Protein AF-A0A932BNB3-F1 (afdb_monomer)

Nearest PDB structures (foldseek):
  9f63-assembly1_A  TM=2.933E-01  e=1.061E-01  Saccharomyces cerevisiae
  7p5m-assembly1_B  TM=1.634E-01  e=1.477E+00  Homo sapiens
  7p54-assembly1_B  TM=1.370E-01  e=1.415E+00  Homo sapiens

Sequence (308 aa):
MNTFLLLGNSAPRAARSWPLALALYVPSAILAFIAGTPFFLGLEALAASGTLLARAATGDVVLVVLEVGLAVLAAPSGTPPAAVRALGVGSGVSVALLGAAVLVQGCLYNLVAGGVMHSLGVSSDARGFSWTVARGWFWPMLRLGFEGVLALGTGAAVVVAVVAVLPLGAWAAPVSAVALLGWLALGNGWLELARAELVHGGTRSAWRSIGRAGLRLVQSRAHMGSLVAAWLLLGLTAVLYWSLVGPLAAVVPASAVLGSALAQQAALIGSAWLKLLRLALAVEVVLHAPAGRRYRERVRPGEGAAVL

pLDDT: mean 75.04, std 14.97, range [41.31, 95.0]

Secondary structure (DSSP, 8-state):
--GGGGGTTHHHHHHH-HHHHHHHHHHHHHHHHHHHHHHHHHHHHHHTTSSSHHHHTTT-HHHHHHHHHHHHHH--SS---HHHHHHHHHHHHHHHHHHHHHHHHHHHHHHHHHHHHHHHH---TT----HHHHHHHHHHHHHHHHHHHHHHHHHHHHHHHHHHTS--GGGHHHHHHHHHHHHHHHHHHHHHHHHHHHHHHT---HHHHHHHHHHHHHHTHHHHHHHHHHHHHHHHHHHHHHHHHHHHHHHS-TT-HHHHHHHHHHHHHHHHHHHHHHHHHHHHHHHTSHHHHHHHHHT-TTSTTS--

Structure (mmCIF, N/CA/C/O backbone):
data_AF-A0A932BNB3-F1
#
_entry.id   AF-A0A932BNB3-F1
#
loop_
_atom_site.group_PDB
_atom_site.id
_atom_site.type_symbol
_atom_site.label_atom_id
_atom_site.label_alt_id
_atom_site.label_comp_id
_atom_site.label_asym_id
_atom_site.label_entity_id
_atom_site.label_seq_id
_atom_site.pdbx_PDB_ins_code
_atom_site.Cartn_x
_atom_site.Cartn_y
_atom_site.Cartn_z
_atom_site.occupancy
_atom_site.B_iso_or_equiv
_atom_site.auth_seq_id
_atom_site.auth_comp_id
_atom_site.auth_asym_id
_atom_site.auth_atom_id
_atom_site.pdbx_PDB_model_num
ATOM 1 N N . MET A 1 1 ? -27.525 11.186 5.233 1.00 44.97 1 MET A N 1
ATOM 2 C CA . MET A 1 1 ? -26.537 11.169 6.336 1.00 44.97 1 MET A CA 1
ATOM 3 C C . MET A 1 1 ? -25.155 11.272 5.703 1.00 44.97 1 MET A C 1
ATOM 5 O O . MET A 1 1 ? -24.849 10.463 4.840 1.00 44.97 1 MET A O 1
ATOM 9 N N . ASN A 1 2 ? -24.414 12.344 5.999 1.00 42.94 2 ASN A N 1
ATOM 10 C CA . ASN A 1 2 ? -23.281 12.821 5.194 1.00 42.94 2 ASN A CA 1
ATOM 11 C C . ASN A 1 2 ? -22.091 11.852 5.172 1.00 42.94 2 ASN A C 1
ATOM 13 O O . ASN A 1 2 ? -21.583 11.479 6.224 1.00 42.94 2 ASN A O 1
ATOM 17 N N . THR A 1 3 ? -21.560 11.560 3.983 1.00 44.53 3 THR A N 1
ATOM 18 C CA . THR A 1 3 ? -20.289 10.843 3.756 1.00 44.53 3 THR A CA 1
ATOM 19 C C . THR A 1 3 ? -19.117 11.461 4.540 1.00 44.53 3 THR A C 1
ATOM 21 O O . THR A 1 3 ? -18.190 10.756 4.928 1.00 44.53 3 THR A O 1
ATOM 24 N N . PHE A 1 4 ? -19.203 12.756 4.872 1.00 43.03 4 PHE A N 1
ATOM 25 C CA . PHE A 1 4 ? -18.260 13.473 5.739 1.00 43.03 4 PHE A CA 1
ATOM 26 C C . PHE A 1 4 ? -18.205 12.971 7.193 1.00 43.03 4 PHE A C 1
ATOM 28 O O . PHE A 1 4 ? -17.184 13.160 7.847 1.00 43.03 4 PHE A O 1
ATOM 35 N N . LEU A 1 5 ? -19.240 12.291 7.701 1.00 50.78 5 LEU A N 1
ATOM 36 C CA . LEU A 1 5 ? -19.241 11.737 9.064 1.00 50.78 5 LEU A CA 1
ATOM 37 C C . LEU A 1 5 ? -18.310 10.524 9.225 1.00 50.78 5 LEU A C 1
ATOM 39 O O . LEU A 1 5 ? -17.917 10.215 10.345 1.00 50.78 5 LEU A O 1
ATOM 43 N N . LEU A 1 6 ? -17.919 9.855 8.133 1.00 53.53 6 LEU A N 1
ATOM 44 C CA . LEU A 1 6 ? -17.002 8.708 8.190 1.00 53.53 6 LEU A CA 1
ATOM 45 C C . LEU A 1 6 ? -15.529 9.105 8.321 1.00 53.53 6 LEU A C 1
ATOM 47 O O . LEU A 1 6 ? -14.715 8.282 8.729 1.00 53.53 6 LEU A O 1
ATOM 51 N N . LEU A 1 7 ? -15.176 10.343 7.968 1.00 59.09 7 LEU A N 1
ATOM 52 C CA . LEU A 1 7 ? -13.780 10.786 7.968 1.00 59.09 7 LEU A CA 1
ATOM 53 C C . LEU A 1 7 ? -13.260 11.166 9.361 1.00 59.09 7 LEU A C 1
ATOM 55 O O . LEU A 1 7 ? -12.045 11.304 9.516 1.00 59.09 7 LEU A O 1
ATOM 59 N N . GLY A 1 8 ? -14.156 11.264 10.353 1.00 67.44 8 GLY A N 1
ATOM 60 C CA . GLY A 1 8 ? -13.831 11.472 11.764 1.00 67.44 8 GLY A CA 1
ATOM 61 C C . GLY A 1 8 ? -12.709 12.490 12.003 1.00 67.44 8 GLY A C 1
ATOM 62 O O . GLY A 1 8 ? -12.558 13.463 11.265 1.00 67.44 8 GLY A O 1
ATOM 63 N N . ASN A 1 9 ? -11.902 12.261 13.035 1.00 76.69 9 ASN A N 1
ATOM 64 C CA . ASN A 1 9 ? -10.750 13.108 13.351 1.00 76.69 9 ASN A CA 1
ATOM 65 C C . ASN A 1 9 ? -9.441 12.551 12.766 1.00 76.69 9 ASN A C 1
ATOM 67 O O . ASN A 1 9 ? -8.481 13.305 12.586 1.00 76.69 9 ASN A O 1
ATOM 71 N N . SER A 1 10 ? -9.371 11.256 12.440 1.00 76.50 10 SER A N 1
ATOM 72 C CA . SER A 1 10 ? -8.135 10.633 11.962 1.00 76.50 10 SER A CA 1
ATOM 73 C C . SER A 1 10 ? -7.779 11.042 10.534 1.00 76.50 10 SER A C 1
ATOM 75 O O . SER A 1 10 ? -6.592 11.203 10.265 1.00 76.50 10 SER A O 1
ATOM 77 N N . ALA A 1 11 ? -8.736 11.239 9.616 1.00 75.44 11 ALA A N 1
ATOM 78 C CA . ALA A 1 11 ? -8.407 11.629 8.238 1.00 75.44 11 ALA A CA 1
ATOM 79 C C . ALA A 1 11 ? -7.909 13.089 8.124 1.00 75.44 11 ALA A C 1
ATOM 81 O O . ALA A 1 11 ? -6.867 13.303 7.499 1.00 75.44 11 ALA A O 1
ATOM 82 N N . PRO A 1 12 ? -8.536 14.089 8.781 1.00 79.12 12 PRO A N 1
ATOM 83 C CA . PRO A 1 12 ? -7.974 15.438 8.865 1.00 79.12 12 PRO A CA 1
ATOM 84 C C . PRO A 1 12 ? -6.605 15.472 9.555 1.00 79.12 12 PRO A C 1
ATOM 86 O O . PRO A 1 12 ? -5.712 16.197 9.115 1.00 79.12 12 PRO A O 1
ATOM 89 N N . ARG A 1 13 ? -6.406 14.663 10.607 1.00 79.88 13 ARG A N 1
ATOM 90 C CA . ARG A 1 13 ? -5.099 14.541 11.266 1.00 79.88 13 ARG A CA 1
ATOM 91 C C . ARG A 1 13 ? -4.060 13.924 10.335 1.00 79.88 13 ARG A C 1
ATOM 93 O O . ARG A 1 13 ? -2.961 14.455 10.246 1.00 79.88 13 ARG A O 1
ATOM 100 N N . ALA A 1 14 ? -4.398 12.856 9.616 1.00 79.44 14 ALA A N 1
ATOM 101 C CA . ALA A 1 14 ? -3.525 12.250 8.615 1.00 79.44 14 ALA A CA 1
ATOM 102 C C . ALA A 1 14 ? -3.089 13.264 7.552 1.00 79.44 14 ALA A C 1
ATOM 104 O O . ALA A 1 14 ? -1.900 13.377 7.277 1.00 79.44 14 ALA A O 1
ATOM 105 N N . ALA A 1 15 ? -4.020 14.064 7.026 1.00 78.69 15 ALA A N 1
ATOM 106 C CA . ALA A 1 15 ? -3.706 15.087 6.031 1.00 78.69 15 ALA A CA 1
ATOM 10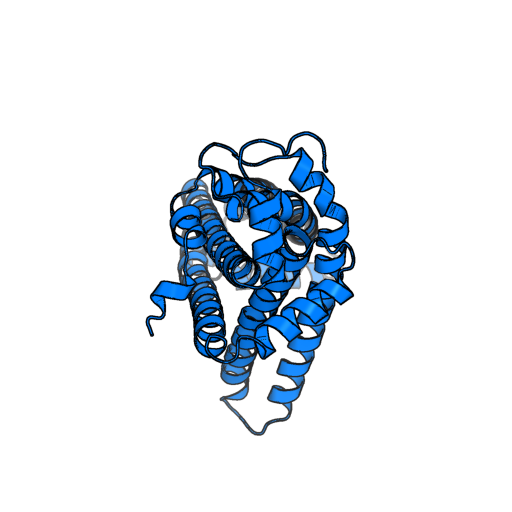7 C C . ALA A 1 15 ? -2.698 16.139 6.534 1.00 78.69 15 ALA A C 1
ATOM 109 O O . ALA A 1 15 ? -1.923 16.671 5.742 1.00 78.69 15 ALA A O 1
ATOM 110 N N . ARG A 1 16 ? -2.687 16.424 7.844 1.00 82.19 16 ARG A N 1
ATOM 111 C CA . ARG A 1 16 ? -1.836 17.452 8.471 1.00 82.19 16 ARG A CA 1
ATOM 112 C C . ARG A 1 16 ? -0.583 16.894 9.158 1.00 82.19 16 ARG A C 1
ATOM 114 O O . ARG A 1 16 ? 0.284 17.669 9.554 1.00 82.19 16 ARG A O 1
ATOM 121 N N . SER A 1 17 ? -0.470 15.576 9.329 1.00 83.38 17 SER A N 1
ATOM 122 C CA . SER A 1 17 ? 0.588 14.961 10.138 1.00 83.38 17 SER A CA 1
ATOM 123 C C . SER A 1 17 ? 1.808 14.569 9.304 1.00 83.38 17 SER A C 1
ATOM 125 O O . SER A 1 17 ? 2.036 13.398 8.989 1.00 83.38 17 SER A O 1
ATOM 127 N N . TRP A 1 18 ? 2.640 15.568 9.012 1.00 84.38 18 TRP A N 1
ATOM 128 C CA . TRP A 1 18 ? 3.946 15.387 8.374 1.00 84.38 18 TRP A CA 1
ATOM 129 C C . TRP A 1 18 ? 4.831 14.327 9.052 1.00 84.38 18 TRP A C 1
ATOM 131 O O . TRP A 1 18 ? 5.405 13.518 8.327 1.00 84.38 18 TRP A O 1
ATOM 141 N N . PRO A 1 19 ? 4.915 14.225 10.398 1.00 86.00 19 PRO A N 1
ATOM 142 C CA . PRO A 1 19 ? 5.761 13.214 11.037 1.00 86.00 19 PRO A CA 1
ATOM 143 C C . PRO A 1 19 ? 5.337 11.772 10.729 1.00 86.00 19 PRO A C 1
ATOM 145 O O . PRO A 1 19 ? 6.185 10.905 10.527 1.00 86.00 19 PRO A O 1
ATOM 148 N N . LEU A 1 20 ? 4.028 11.501 10.665 1.00 85.00 20 LEU A N 1
ATOM 149 C CA . LEU A 1 20 ? 3.518 10.162 10.358 1.00 85.00 20 LEU A CA 1
ATOM 150 C C . LEU A 1 20 ? 3.731 9.804 8.890 1.00 85.00 20 LEU A C 1
ATOM 152 O O . LEU A 1 20 ? 4.074 8.666 8.572 1.00 85.00 20 LEU A O 1
ATOM 156 N N . ALA A 1 21 ? 3.557 10.775 7.998 1.00 85.12 21 ALA A N 1
ATOM 157 C CA . ALA A 1 21 ? 3.825 10.571 6.587 1.00 85.12 21 ALA A CA 1
ATOM 158 C C . ALA A 1 21 ? 5.325 10.372 6.318 1.00 85.12 21 ALA A C 1
ATOM 160 O O . ALA A 1 21 ? 5.689 9.468 5.570 1.00 85.12 21 ALA A O 1
ATOM 161 N N . LEU A 1 22 ? 6.198 11.123 7.001 1.00 85.38 22 LEU A N 1
ATOM 162 C CA . LEU A 1 22 ? 7.650 10.931 6.958 1.00 85.38 22 LEU A CA 1
ATOM 163 C C . LEU A 1 22 ? 8.059 9.531 7.427 1.00 85.38 22 LEU A C 1
ATOM 165 O O . LEU A 1 22 ? 8.887 8.897 6.779 1.00 85.38 22 LEU A O 1
ATOM 169 N N . ALA A 1 23 ? 7.441 9.006 8.491 1.00 85.31 23 ALA A N 1
ATOM 170 C CA . ALA A 1 23 ? 7.712 7.647 8.966 1.00 85.31 23 ALA A CA 1
ATOM 171 C C . ALA A 1 23 ? 7.401 6.566 7.909 1.00 85.31 23 ALA A C 1
ATOM 173 O O . ALA A 1 23 ? 8.080 5.543 7.863 1.00 85.31 23 ALA A O 1
ATOM 174 N N . LEU A 1 24 ? 6.404 6.792 7.045 1.00 85.69 24 LEU A N 1
ATOM 175 C CA . LEU A 1 24 ? 6.083 5.909 5.915 1.00 85.69 24 LEU A CA 1
ATOM 176 C C . LEU A 1 24 ? 6.963 6.185 4.684 1.00 85.69 24 LEU A C 1
ATOM 178 O O . LEU A 1 24 ? 7.276 5.273 3.920 1.00 8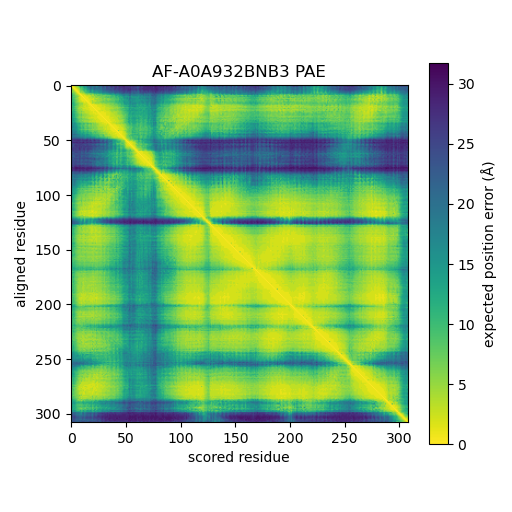5.69 24 LEU A O 1
ATOM 182 N N . TYR A 1 25 ? 7.359 7.440 4.483 1.00 86.50 25 TYR A N 1
ATOM 183 C CA . TYR A 1 25 ? 8.133 7.897 3.335 1.00 86.50 25 TYR A CA 1
ATOM 184 C C . TYR A 1 25 ? 9.606 7.488 3.400 1.00 86.50 25 TYR A C 1
ATOM 186 O O . TYR A 1 25 ? 10.106 6.897 2.447 1.00 86.50 25 TYR A O 1
ATOM 194 N N . VAL A 1 26 ? 10.290 7.782 4.511 1.00 85.81 26 VAL A N 1
ATOM 195 C CA . VAL A 1 26 ? 11.755 7.674 4.638 1.00 85.81 26 VAL A CA 1
ATOM 196 C C . VAL A 1 26 ? 12.284 6.278 4.274 1.00 85.81 26 VAL A C 1
ATOM 198 O O . VAL A 1 26 ? 13.213 6.213 3.469 1.00 85.81 26 VAL A O 1
ATOM 201 N N . PRO A 1 27 ? 11.691 5.164 4.757 1.00 83.12 27 PRO A N 1
ATOM 202 C CA . PRO A 1 27 ? 12.074 3.821 4.312 1.00 83.12 27 PRO A CA 1
ATOM 203 C C . PRO A 1 27 ? 12.033 3.652 2.789 1.00 83.12 27 PRO A C 1
ATOM 205 O O . PRO A 1 27 ? 12.992 3.177 2.183 1.00 83.12 27 PRO A O 1
ATOM 208 N N . SER A 1 28 ? 10.944 4.122 2.173 1.00 80.25 28 SER A N 1
ATOM 209 C CA . SER A 1 28 ? 10.714 4.046 0.729 1.00 80.25 28 SER A CA 1
ATOM 210 C C . SER A 1 28 ? 11.749 4.854 -0.043 1.00 80.25 28 SER A C 1
ATOM 212 O O . SER A 1 28 ? 12.275 4.381 -1.043 1.00 80.25 28 SER A O 1
ATOM 214 N N . ALA A 1 29 ? 12.045 6.067 0.428 1.00 78.50 29 ALA A N 1
ATOM 215 C CA . ALA A 1 29 ? 12.998 6.977 -0.193 1.00 78.50 29 ALA A CA 1
ATOM 216 C C . ALA A 1 29 ? 14.423 6.416 -0.167 1.00 78.50 29 ALA A C 1
ATOM 218 O O . ALA A 1 29 ? 15.090 6.403 -1.200 1.00 78.50 29 ALA A O 1
ATOM 219 N N . ILE A 1 30 ? 14.860 5.885 0.980 1.00 81.75 30 ILE A N 1
ATOM 220 C CA . ILE A 1 30 ? 16.183 5.264 1.129 1.00 81.75 30 ILE A CA 1
ATOM 221 C C . ILE A 1 30 ? 16.310 4.053 0.201 1.00 81.75 30 ILE A C 1
ATOM 223 O O . ILE A 1 30 ? 17.299 3.923 -0.516 1.00 81.75 30 ILE A O 1
ATOM 227 N N . LEU A 1 31 ? 15.305 3.177 0.174 1.00 78.12 31 LEU A N 1
ATOM 228 C CA . LEU A 1 31 ? 15.350 1.969 -0.650 1.00 78.12 31 LEU A CA 1
ATOM 229 C C . LEU A 1 31 ? 15.254 2.268 -2.145 1.00 78.12 31 LEU A C 1
ATOM 231 O O . LEU A 1 31 ? 15.972 1.650 -2.927 1.00 78.12 31 LEU A O 1
ATOM 235 N N . ALA A 1 32 ? 14.423 3.232 -2.543 1.00 71.88 32 ALA A N 1
ATOM 236 C CA . ALA A 1 32 ? 14.358 3.695 -3.925 1.00 71.88 32 ALA A CA 1
ATOM 237 C C . ALA A 1 32 ? 15.695 4.299 -4.372 1.00 71.88 32 ALA A C 1
ATOM 239 O O . ALA A 1 32 ? 16.151 4.015 -5.476 1.00 71.88 32 ALA A O 1
ATOM 240 N N . PHE A 1 33 ? 16.358 5.064 -3.499 1.00 73.56 33 PHE A N 1
ATOM 241 C CA . PHE A 1 33 ? 17.688 5.604 -3.767 1.00 73.56 33 PHE A CA 1
ATOM 242 C C . PHE A 1 33 ? 18.729 4.485 -3.941 1.00 73.56 33 PHE A C 1
ATOM 244 O O . PHE A 1 33 ? 19.442 4.462 -4.944 1.00 73.56 33 PHE A O 1
ATOM 251 N N . ILE A 1 34 ? 18.775 3.507 -3.027 1.00 75.81 34 ILE A N 1
ATOM 252 C CA . ILE A 1 34 ? 19.717 2.373 -3.090 1.00 75.81 34 ILE A CA 1
ATOM 253 C C . ILE A 1 34 ? 19.481 1.508 -4.337 1.00 75.81 34 ILE A C 1
ATOM 255 O O . ILE A 1 34 ? 20.437 1.163 -5.027 1.00 75.81 34 ILE A O 1
ATOM 259 N N . ALA A 1 35 ? 18.228 1.163 -4.644 1.00 69.75 35 ALA A N 1
ATOM 260 C CA . ALA A 1 35 ? 17.897 0.305 -5.783 1.00 69.75 35 ALA A CA 1
ATOM 261 C C . ALA A 1 35 ? 18.031 1.030 -7.134 1.00 69.75 35 ALA A C 1
ATOM 263 O O . ALA A 1 35 ? 18.412 0.415 -8.130 1.00 69.75 35 ALA A O 1
ATOM 264 N N . GLY A 1 36 ? 17.738 2.333 -7.170 1.00 64.88 36 GLY A N 1
ATOM 265 C CA . GLY A 1 36 ? 17.810 3.151 -8.379 1.00 64.88 36 GLY A CA 1
ATOM 266 C C . GLY A 1 36 ? 19.235 3.540 -8.773 1.00 64.88 36 GLY A C 1
ATOM 267 O O . GLY A 1 36 ? 19.534 3.605 -9.961 1.00 64.88 36 GLY A O 1
ATOM 268 N N . THR A 1 37 ? 20.138 3.755 -7.810 1.00 69.44 37 THR A N 1
ATOM 269 C CA . THR A 1 37 ? 21.495 4.271 -8.090 1.00 69.44 37 THR A CA 1
ATOM 270 C C . THR A 1 37 ? 22.283 3.409 -9.094 1.00 69.44 37 THR A C 1
ATOM 272 O O . THR A 1 37 ? 22.778 3.969 -10.072 1.00 69.44 37 THR A O 1
ATOM 275 N N . PRO A 1 38 ? 22.366 2.068 -8.963 1.00 66.69 38 PRO A N 1
ATOM 276 C CA . PRO A 1 38 ? 23.099 1.237 -9.925 1.00 66.69 38 PRO A CA 1
ATOM 277 C C . PRO A 1 38 ? 22.510 1.268 -11.339 1.00 66.69 38 PRO A C 1
ATOM 279 O O . PRO A 1 38 ? 23.256 1.181 -12.313 1.00 66.69 38 PRO A O 1
ATOM 282 N N . PHE A 1 39 ? 21.189 1.439 -11.454 1.00 63.59 39 PHE A N 1
ATOM 283 C CA . PHE A 1 39 ? 20.510 1.558 -12.744 1.00 63.59 39 PHE A CA 1
ATOM 284 C C . PHE A 1 39 ? 20.930 2.849 -13.450 1.00 63.59 39 PHE A C 1
ATOM 286 O O . PHE A 1 39 ? 21.319 2.825 -14.616 1.00 63.59 39 PHE A O 1
ATOM 293 N N . PHE A 1 40 ? 20.917 3.968 -12.721 1.00 64.75 40 PHE A N 1
ATOM 294 C CA . PHE A 1 40 ? 21.323 5.266 -13.258 1.00 64.75 40 PHE A CA 1
ATOM 295 C C . PHE A 1 40 ? 22.810 5.307 -13.628 1.00 64.75 40 PHE A C 1
ATOM 297 O O . PHE A 1 40 ? 23.138 5.779 -14.713 1.00 64.75 40 PHE A O 1
ATOM 304 N N . LEU A 1 41 ? 23.693 4.732 -12.803 1.00 64.50 41 LEU A N 1
ATOM 305 C CA . LEU A 1 41 ? 25.121 4.608 -13.126 1.00 64.50 41 LEU A CA 1
ATOM 306 C C . LEU A 1 41 ? 25.358 3.741 -14.377 1.00 64.50 41 LEU A C 1
ATOM 308 O O . LEU A 1 41 ? 26.202 4.065 -15.212 1.00 64.50 41 LEU A O 1
ATOM 312 N N . GLY A 1 42 ? 24.592 2.656 -14.539 1.00 61.53 42 GLY A N 1
ATOM 313 C CA . GLY A 1 42 ? 24.635 1.812 -15.736 1.00 61.53 42 GLY A CA 1
ATOM 314 C C . GLY A 1 42 ? 24.175 2.545 -17.001 1.00 61.53 42 GLY A C 1
ATOM 315 O O . GLY A 1 42 ? 24.803 2.407 -18.051 1.00 61.53 42 GLY A O 1
ATOM 316 N N . LEU A 1 43 ? 23.119 3.358 -16.901 1.00 58.62 43 LEU A N 1
ATOM 317 C CA . LEU A 1 43 ? 22.641 4.202 -18.001 1.00 58.62 43 LEU A CA 1
ATOM 318 C C . LEU A 1 43 ? 23.646 5.298 -18.382 1.00 58.62 43 LEU A C 1
ATOM 320 O O . LEU A 1 43 ? 23.827 5.557 -19.569 1.00 58.62 43 LEU A O 1
ATOM 324 N N . GLU A 1 44 ? 24.320 5.916 -17.412 1.00 60.34 44 GLU A N 1
ATOM 325 C CA . GLU A 1 44 ? 25.339 6.947 -17.652 1.00 60.34 44 GLU A CA 1
ATOM 326 C C . GLU A 1 44 ? 26.581 6.382 -18.366 1.00 60.34 44 GLU A C 1
ATOM 328 O O . GLU A 1 44 ? 27.056 6.949 -19.353 1.00 60.34 44 GLU A O 1
ATOM 333 N N . ALA A 1 45 ? 27.062 5.206 -17.949 1.00 60.16 45 ALA A N 1
ATOM 334 C CA . ALA A 1 45 ? 28.162 4.516 -18.627 1.00 60.16 45 ALA A CA 1
ATOM 335 C C . ALA A 1 45 ? 27.812 4.149 -20.083 1.00 60.16 45 ALA A C 1
ATOM 337 O O . ALA A 1 45 ? 28.659 4.203 -20.977 1.00 60.16 45 ALA A O 1
ATOM 338 N N . LEU A 1 46 ? 26.547 3.804 -20.337 1.00 55.56 46 LEU A N 1
ATOM 339 C CA . LEU A 1 46 ? 26.035 3.511 -21.673 1.00 55.56 46 LEU A CA 1
ATOM 340 C C . LEU A 1 46 ? 25.909 4.776 -22.533 1.00 55.56 46 LEU A C 1
ATOM 342 O O . LEU A 1 46 ? 26.280 4.773 -23.707 1.00 55.56 46 LEU A O 1
ATOM 346 N N . ALA A 1 47 ? 25.418 5.863 -21.940 1.00 56.12 47 ALA A N 1
ATOM 347 C CA . ALA A 1 47 ? 25.317 7.186 -22.543 1.00 56.12 47 ALA A CA 1
ATOM 348 C C . ALA A 1 47 ? 26.679 7.686 -23.056 1.00 56.12 47 ALA A C 1
ATOM 350 O O . ALA A 1 47 ? 26.773 8.170 -24.185 1.00 56.12 47 ALA A O 1
ATOM 351 N N . ALA A 1 48 ? 27.745 7.475 -22.279 1.00 60.56 48 ALA A N 1
ATOM 352 C CA . ALA A 1 48 ? 29.115 7.832 -22.647 1.00 60.56 48 ALA A CA 1
ATOM 353 C C . ALA A 1 48 ? 29.682 7.028 -23.841 1.00 60.56 48 ALA A C 1
ATOM 355 O O . ALA A 1 48 ? 30.645 7.462 -24.466 1.00 60.56 48 ALA A O 1
ATOM 356 N N . SER A 1 49 ? 29.078 5.887 -24.202 1.00 58.50 49 SER A N 1
ATOM 357 C CA . SER A 1 49 ? 29.508 5.045 -25.336 1.00 58.50 49 SER A CA 1
ATOM 358 C C . SER A 1 49 ? 28.951 5.476 -26.709 1.00 58.50 49 SER A C 1
ATOM 360 O O . SER A 1 49 ? 29.216 4.836 -27.728 1.00 58.50 49 SER A O 1
ATOM 362 N N . GLY A 1 50 ? 28.196 6.580 -26.761 1.00 50.03 50 GLY A N 1
ATOM 363 C CA . GLY A 1 50 ? 27.947 7.375 -27.973 1.00 50.03 50 GLY A CA 1
ATOM 364 C C . GLY A 1 50 ? 26.834 6.908 -28.922 1.00 50.03 50 GLY A C 1
ATOM 365 O O . GLY A 1 50 ? 26.254 7.742 -29.607 1.00 50.03 50 GLY A O 1
ATOM 366 N N . THR A 1 51 ? 26.466 5.624 -28.960 1.00 55.25 51 THR A N 1
ATOM 367 C CA . THR A 1 51 ? 25.479 5.111 -29.947 1.00 55.25 51 THR A CA 1
ATOM 368 C C . THR A 1 51 ? 24.073 4.885 -29.384 1.00 55.25 51 THR A C 1
ATOM 370 O O . THR A 1 51 ? 23.090 4.956 -30.120 1.00 55.25 51 THR A O 1
ATOM 373 N N . LEU A 1 52 ? 23.945 4.685 -28.070 1.00 53.28 52 LEU A N 1
ATOM 374 C CA . LEU A 1 52 ? 22.660 4.437 -27.403 1.00 53.28 52 LEU A CA 1
ATOM 375 C C . LEU A 1 52 ? 21.948 5.709 -26.928 1.00 53.28 52 LEU A C 1
ATOM 377 O O . LEU A 1 52 ? 20.722 5.713 -26.841 1.00 53.28 52 LEU A O 1
ATOM 381 N N . LEU A 1 53 ? 22.680 6.807 -26.707 1.00 46.53 53 LEU A N 1
ATOM 382 C CA . LEU A 1 53 ? 22.109 8.099 -26.308 1.00 46.53 53 LEU A CA 1
ATOM 383 C C . LEU A 1 53 ? 21.116 8.639 -27.354 1.00 46.53 53 LEU A C 1
ATOM 385 O O . LEU A 1 53 ? 20.073 9.176 -26.996 1.00 46.53 53 LEU A O 1
ATOM 389 N N . ALA A 1 54 ? 21.407 8.427 -28.642 1.00 49.62 54 ALA A N 1
ATOM 390 C CA . ALA A 1 54 ? 20.545 8.840 -29.749 1.00 49.62 54 ALA A CA 1
ATOM 391 C C . ALA A 1 54 ? 19.229 8.042 -29.824 1.00 49.62 54 ALA A C 1
ATOM 393 O O . ALA A 1 54 ? 18.215 8.584 -30.249 1.00 49.62 54 ALA A O 1
ATOM 394 N N . ARG A 1 55 ? 19.220 6.774 -29.377 1.00 50.91 55 ARG A N 1
ATOM 395 C CA . ARG A 1 55 ? 18.009 5.934 -29.315 1.00 50.91 55 ARG A CA 1
ATOM 396 C C . ARG A 1 55 ? 17.231 6.129 -28.014 1.00 50.91 55 ARG A C 1
ATOM 398 O O . ARG A 1 55 ? 16.017 6.278 -28.060 1.00 50.91 55 ARG A O 1
ATOM 405 N N . ALA A 1 56 ? 17.904 6.231 -26.870 1.00 45.84 56 ALA A N 1
ATOM 406 C CA . ALA A 1 56 ? 17.255 6.515 -25.588 1.00 45.84 56 ALA A CA 1
ATOM 407 C C . ALA A 1 56 ? 16.574 7.901 -25.565 1.00 45.84 56 ALA A C 1
ATOM 409 O O . ALA A 1 56 ? 15.512 8.051 -24.965 1.00 45.84 56 ALA A O 1
ATOM 410 N N . ALA A 1 57 ? 17.123 8.890 -26.283 1.00 45.53 57 ALA A N 1
ATOM 411 C CA . ALA A 1 57 ? 16.519 10.215 -26.444 1.00 45.53 57 ALA A CA 1
ATOM 412 C C . ALA A 1 57 ? 15.177 10.216 -27.207 1.00 45.53 57 ALA A C 1
ATOM 414 O O . ALA A 1 57 ? 14.458 11.209 -27.151 1.00 45.53 57 ALA A O 1
ATOM 415 N N . THR A 1 58 ? 14.808 9.118 -27.882 1.00 51.38 58 THR A N 1
ATOM 416 C CA . THR A 1 58 ? 13.505 8.986 -28.567 1.00 51.38 58 THR A CA 1
ATOM 417 C C . THR A 1 58 ? 12.364 8.516 -27.655 1.00 51.38 58 THR A C 1
ATOM 419 O O . THR A 1 58 ? 11.237 8.370 -28.116 1.00 51.38 58 THR A O 1
ATOM 422 N N . GLY A 1 59 ? 12.621 8.334 -26.352 1.00 46.31 59 GLY A N 1
ATOM 423 C CA . GLY A 1 59 ? 11.597 8.001 -25.353 1.00 46.31 59 GLY A CA 1
ATOM 424 C C . GLY A 1 59 ? 11.379 6.503 -25.125 1.00 46.31 59 GLY A C 1
ATOM 425 O O . GLY A 1 59 ? 10.531 6.132 -24.318 1.00 46.31 59 GLY A O 1
ATOM 426 N N . ASP A 1 60 ? 12.168 5.640 -25.768 1.00 54.28 60 ASP A N 1
ATOM 427 C CA . ASP A 1 60 ? 11.951 4.187 -25.766 1.00 54.28 60 ASP A CA 1
ATOM 428 C C . ASP A 1 60 ? 12.860 3.427 -24.779 1.00 54.28 60 ASP A C 1
ATOM 430 O O . ASP A 1 60 ? 13.407 2.362 -25.062 1.00 54.28 60 ASP A O 1
ATOM 434 N N . VAL A 1 61 ? 13.070 3.992 -23.585 1.00 51.91 61 VAL A N 1
ATOM 435 C CA . VAL A 1 61 ? 13.975 3.439 -22.553 1.00 51.91 61 VAL A CA 1
ATOM 436 C C . VAL A 1 61 ? 13.589 2.012 -22.148 1.00 51.91 61 VAL A C 1
ATOM 438 O O . VAL A 1 61 ? 14.464 1.183 -21.907 1.00 51.91 61 VAL A O 1
ATOM 441 N N . VAL A 1 62 ? 12.290 1.700 -22.104 1.00 52.25 62 VAL A N 1
ATOM 442 C CA . VAL A 1 62 ? 11.796 0.353 -21.772 1.00 52.25 62 VAL A CA 1
ATOM 443 C C . VAL A 1 62 ? 12.205 -0.653 -22.843 1.00 52.25 62 VAL A C 1
ATOM 445 O O . VAL A 1 62 ? 12.688 -1.732 -22.504 1.00 52.25 62 VAL A O 1
ATOM 448 N N . LEU A 1 63 ? 12.060 -0.289 -24.117 1.00 53.75 63 LEU A N 1
ATOM 449 C CA . LEU A 1 63 ? 12.396 -1.142 -25.252 1.00 53.75 63 LEU A CA 1
ATOM 450 C C . LEU A 1 63 ? 13.912 -1.317 -25.374 1.00 53.75 63 LEU A C 1
ATOM 452 O O . LEU A 1 63 ? 14.371 -2.436 -25.550 1.00 53.75 63 LEU A O 1
ATOM 456 N N . VAL A 1 64 ? 14.698 -0.262 -25.128 1.00 55.09 64 VAL A N 1
ATOM 457 C CA . VAL A 1 64 ? 16.170 -0.327 -25.060 1.00 55.09 64 VAL A CA 1
ATOM 458 C C . VAL A 1 64 ? 16.647 -1.269 -23.947 1.00 55.09 64 VAL A C 1
ATOM 460 O O . VAL A 1 64 ? 17.549 -2.074 -24.169 1.00 55.09 64 VAL A O 1
ATOM 463 N N . VAL A 1 65 ? 16.044 -1.219 -22.755 1.00 55.00 65 VAL A N 1
ATOM 464 C CA . VAL A 1 65 ? 16.388 -2.132 -21.647 1.00 55.00 65 VAL A CA 1
ATOM 465 C C . VAL A 1 65 ? 15.995 -3.578 -21.974 1.00 55.00 65 VAL A C 1
ATOM 467 O O . VAL A 1 65 ? 16.762 -4.499 -21.686 1.00 55.00 65 VAL A O 1
ATOM 470 N N . LEU A 1 66 ? 14.838 -3.790 -22.610 1.00 54.81 66 LEU A N 1
ATOM 471 C CA . LEU A 1 66 ? 14.373 -5.107 -23.059 1.00 54.81 66 LEU A CA 1
ATOM 472 C C . LEU A 1 66 ? 15.268 -5.686 -24.161 1.00 54.81 66 LEU A C 1
ATOM 474 O O . LEU A 1 66 ? 15.684 -6.837 -24.063 1.00 54.81 66 LEU A O 1
ATOM 478 N N . GLU A 1 67 ? 15.618 -4.888 -25.167 1.00 56.72 67 GLU A N 1
ATOM 479 C CA . GLU A 1 67 ? 16.518 -5.265 -26.259 1.00 56.72 67 GLU A CA 1
ATOM 480 C C . GLU A 1 67 ? 17.923 -5.585 -25.749 1.00 56.72 67 GLU A C 1
ATOM 482 O O . GLU A 1 67 ? 18.508 -6.579 -26.171 1.00 56.72 67 GLU A O 1
ATOM 487 N N . VAL A 1 68 ? 18.458 -4.810 -24.798 1.00 55.44 68 VAL A N 1
ATOM 488 C CA . VAL A 1 68 ? 19.756 -5.114 -24.175 1.00 55.44 68 VAL A CA 1
ATOM 489 C C . VAL A 1 68 ? 19.682 -6.395 -23.347 1.00 55.44 68 VAL A C 1
ATOM 491 O O . VAL A 1 68 ? 20.580 -7.229 -23.445 1.00 55.44 68 VAL A O 1
ATOM 494 N N . GLY A 1 69 ? 18.623 -6.588 -22.557 1.00 53.94 69 GLY A N 1
ATOM 495 C CA . GLY A 1 69 ? 18.420 -7.818 -21.789 1.00 53.94 69 GLY A CA 1
ATOM 496 C C . GLY A 1 69 ? 18.336 -9.053 -22.690 1.00 53.94 69 GLY A C 1
ATOM 497 O O . GLY A 1 69 ? 18.987 -10.063 -22.424 1.00 53.94 69 GLY A O 1
ATOM 498 N N . LEU A 1 70 ? 17.607 -8.948 -23.803 1.00 55.47 70 LEU A N 1
ATOM 499 C CA . LEU A 1 70 ? 17.504 -9.999 -24.814 1.00 55.47 70 LEU A CA 1
ATOM 500 C C . LEU A 1 70 ? 18.827 -10.215 -25.560 1.00 55.47 70 LEU A C 1
ATOM 502 O O . LEU A 1 70 ? 19.197 -11.361 -25.785 1.00 55.47 70 LEU A O 1
ATOM 506 N N . ALA A 1 71 ? 19.582 -9.162 -25.881 1.00 53.47 71 ALA A N 1
ATOM 507 C CA . ALA A 1 71 ? 20.891 -9.267 -26.530 1.00 53.47 71 ALA A CA 1
ATOM 508 C C . ALA A 1 71 ? 21.952 -9.912 -25.622 1.00 53.47 71 ALA A C 1
ATOM 510 O O . ALA A 1 71 ? 22.791 -10.671 -26.103 1.00 53.47 71 ALA A O 1
ATOM 511 N N . VAL A 1 72 ? 21.904 -9.658 -24.310 1.00 54.66 72 VAL A N 1
ATOM 512 C CA . VAL A 1 72 ? 22.763 -10.319 -23.312 1.00 54.66 72 VAL A CA 1
ATOM 513 C C . VAL A 1 72 ? 22.410 -11.802 -23.177 1.00 54.66 72 VAL A C 1
ATOM 515 O O . VAL A 1 72 ? 23.314 -12.627 -23.065 1.00 54.66 72 VAL A O 1
ATOM 518 N N . LEU A 1 73 ? 21.120 -12.152 -23.227 1.00 54.41 73 LEU A N 1
ATOM 519 C CA . LEU A 1 73 ? 20.650 -13.542 -23.183 1.00 54.41 73 LEU A CA 1
ATOM 520 C C . LEU A 1 73 ? 20.888 -14.304 -24.497 1.00 54.41 73 LEU A C 1
ATOM 522 O O . LEU A 1 73 ? 21.089 -15.514 -24.469 1.00 54.41 73 LEU A O 1
ATOM 526 N N . ALA A 1 74 ? 20.869 -13.609 -25.635 1.00 53.72 74 ALA A N 1
ATOM 527 C CA . ALA A 1 74 ? 21.029 -14.191 -26.965 1.00 53.72 74 ALA A CA 1
ATOM 528 C C . ALA A 1 74 ? 22.487 -14.245 -27.452 1.00 53.72 74 ALA A C 1
ATOM 530 O O . ALA A 1 74 ? 22.739 -14.855 -28.489 1.00 53.72 74 ALA A O 1
ATOM 531 N N . ALA A 1 75 ? 23.443 -13.623 -26.748 1.00 48.50 75 ALA A N 1
ATOM 532 C CA . ALA A 1 75 ? 24.847 -13.579 -27.155 1.00 48.50 75 ALA A CA 1
ATOM 533 C C . ALA A 1 75 ? 25.469 -14.994 -27.168 1.00 48.50 75 ALA A C 1
ATOM 535 O O . ALA A 1 75 ? 25.703 -15.579 -26.105 1.00 48.50 75 ALA A O 1
ATOM 536 N N . PRO A 1 76 ? 25.783 -15.561 -28.349 1.00 44.62 76 PRO A N 1
ATOM 537 C CA . PRO A 1 76 ? 26.333 -16.900 -28.448 1.00 44.62 76 PRO A CA 1
ATOM 538 C C . PRO A 1 76 ? 27.833 -16.845 -28.152 1.00 44.62 76 PRO A C 1
ATOM 540 O O . PRO A 1 76 ? 28.625 -16.496 -29.020 1.00 44.62 76 PRO A O 1
ATOM 543 N N . SER A 1 77 ? 28.239 -17.181 -26.924 1.00 50.53 77 SER A N 1
ATOM 544 C CA . SER A 1 77 ? 29.628 -17.480 -26.494 1.00 50.53 77 SER A CA 1
ATOM 545 C C . SER A 1 77 ? 30.745 -16.448 -26.777 1.00 50.53 77 SER A C 1
ATOM 547 O O . SER A 1 77 ? 31.874 -16.647 -26.335 1.00 50.53 77 SER A O 1
ATOM 549 N N . GLY A 1 78 ? 30.468 -15.330 -27.446 1.00 55.00 78 GLY A N 1
ATOM 550 C CA . GLY A 1 78 ? 31.391 -14.212 -27.619 1.00 55.00 78 GLY A CA 1
ATOM 551 C C . GLY A 1 78 ? 31.308 -13.254 -26.437 1.00 55.00 78 GLY A C 1
ATOM 552 O O . GLY A 1 78 ? 30.220 -12.938 -25.962 1.00 55.00 78 GLY A O 1
ATOM 553 N N . THR A 1 79 ? 32.451 -12.765 -25.954 1.00 56.00 79 THR A N 1
ATOM 554 C CA . THR A 1 79 ? 32.493 -11.733 -24.913 1.00 56.00 79 THR A CA 1
ATOM 555 C C . THR A 1 79 ? 31.784 -10.466 -25.403 1.00 56.00 79 THR A C 1
ATOM 557 O O . THR A 1 79 ? 32.305 -9.818 -26.312 1.00 56.00 79 THR A O 1
ATOM 560 N N . PRO A 1 80 ? 30.641 -10.066 -24.811 1.00 59.19 80 PRO A N 1
ATOM 561 C CA . PRO A 1 80 ? 29.962 -8.842 -25.216 1.00 59.19 80 PRO A CA 1
ATOM 562 C C . PRO A 1 80 ? 30.864 -7.625 -24.951 1.00 59.19 80 PRO A C 1
ATOM 564 O O . PRO A 1 80 ? 31.677 -7.677 -24.009 1.00 59.19 80 PRO A O 1
ATOM 567 N N . PRO A 1 81 ? 30.714 -6.532 -25.732 1.00 65.69 81 PRO A N 1
ATOM 568 C CA . PRO A 1 81 ? 31.414 -5.272 -25.492 1.00 65.69 81 PRO A CA 1
ATOM 569 C C . PRO A 1 81 ? 31.278 -4.832 -24.030 1.00 65.69 81 PRO A C 1
ATOM 571 O O . PRO A 1 81 ? 30.227 -5.033 -23.415 1.00 65.69 81 PRO A O 1
ATOM 574 N N . ALA A 1 82 ? 32.322 -4.216 -23.465 1.00 66.94 82 ALA A N 1
ATOM 575 C CA . ALA A 1 82 ? 32.373 -3.866 -22.041 1.00 66.94 82 ALA A CA 1
ATOM 576 C C . ALA A 1 82 ? 31.152 -3.048 -21.570 1.00 66.94 82 ALA A C 1
ATOM 578 O O . ALA A 1 82 ? 30.630 -3.309 -20.489 1.00 66.94 82 ALA A O 1
ATOM 579 N N . ALA A 1 83 ? 30.637 -2.145 -22.412 1.00 59.00 83 ALA A N 1
ATOM 580 C CA . ALA A 1 83 ? 29.436 -1.352 -22.135 1.00 59.00 83 ALA A CA 1
ATOM 581 C C . ALA A 1 83 ? 28.146 -2.197 -22.052 1.00 59.00 83 ALA A C 1
ATOM 583 O O . ALA A 1 83 ? 27.332 -1.997 -21.154 1.00 59.00 83 ALA A O 1
ATOM 584 N N . VAL A 1 84 ? 27.980 -3.194 -22.932 1.00 58.47 84 VAL A N 1
ATOM 585 C CA . VAL A 1 84 ? 26.825 -4.115 -22.926 1.00 58.47 84 VAL A CA 1
ATOM 586 C C . VAL A 1 84 ? 26.877 -5.033 -21.705 1.00 58.47 84 VAL A C 1
ATOM 588 O O . VAL A 1 84 ? 25.858 -5.284 -21.065 1.00 58.47 84 VAL A O 1
ATOM 591 N N . ARG A 1 85 ? 28.079 -5.482 -21.320 1.00 63.72 85 ARG A N 1
ATOM 592 C CA . ARG A 1 85 ? 28.285 -6.257 -20.089 1.00 63.72 85 ARG A CA 1
ATOM 593 C C . ARG A 1 85 ? 27.999 -5.425 -18.839 1.00 63.72 85 ARG A C 1
ATOM 595 O O . ARG A 1 85 ? 27.329 -5.919 -17.939 1.00 63.72 85 ARG A O 1
ATOM 602 N N . ALA A 1 86 ? 28.464 -4.176 -18.796 1.00 62.31 86 ALA A N 1
ATOM 603 C CA . ALA A 1 86 ? 28.215 -3.259 -17.687 1.00 62.31 86 ALA A CA 1
ATOM 604 C C . ALA A 1 86 ? 26.717 -2.970 -17.511 1.00 62.31 86 ALA A C 1
ATOM 606 O O . ALA A 1 86 ? 26.230 -2.992 -16.384 1.00 62.31 86 ALA A O 1
ATOM 607 N N . LEU A 1 87 ? 2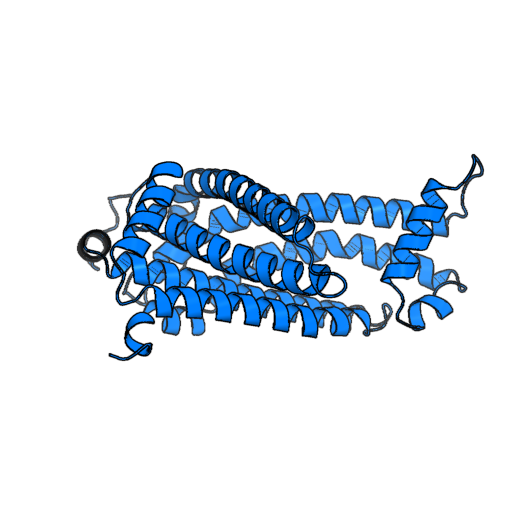5.965 -2.794 -18.603 1.00 60.69 87 LEU A N 1
ATOM 608 C CA . LEU A 1 87 ? 24.517 -2.594 -18.537 1.00 60.69 87 LEU A CA 1
ATOM 609 C C . LEU A 1 87 ? 23.750 -3.874 -18.203 1.00 60.69 87 LEU A C 1
ATOM 611 O O . LEU A 1 87 ? 22.791 -3.809 -17.440 1.00 60.69 87 LEU A O 1
ATOM 615 N N . GLY A 1 88 ? 24.165 -5.033 -18.720 1.00 62.03 88 GLY A N 1
ATOM 616 C CA . GLY A 1 88 ? 23.573 -6.322 -18.354 1.00 62.03 88 GLY A CA 1
ATOM 617 C C . GLY A 1 88 ? 23.757 -6.635 -16.866 1.00 62.03 88 GLY A C 1
ATOM 618 O O . GLY A 1 88 ? 22.793 -6.965 -16.176 1.00 62.03 88 GLY A O 1
ATOM 619 N N . VAL A 1 89 ? 24.975 -6.448 -16.345 1.00 66.62 89 VAL A N 1
ATOM 620 C CA . VAL A 1 89 ? 25.278 -6.586 -14.911 1.00 66.62 89 VAL A CA 1
ATOM 621 C C . VAL A 1 89 ? 24.535 -5.526 -14.099 1.00 66.62 89 VAL A C 1
ATOM 623 O O . VAL A 1 89 ? 23.894 -5.872 -13.114 1.00 66.62 89 VAL A O 1
ATOM 626 N N . GLY A 1 90 ? 24.552 -4.261 -14.528 1.00 61.41 90 GLY A N 1
ATOM 627 C CA . GLY A 1 90 ? 23.841 -3.166 -13.866 1.00 61.41 90 GLY A CA 1
ATOM 628 C C . GLY A 1 90 ? 22.335 -3.414 -13.781 1.00 61.41 90 GLY A C 1
ATOM 629 O O . GLY A 1 90 ? 21.763 -3.312 -12.704 1.00 61.41 90 GLY A O 1
ATOM 630 N N . SER A 1 91 ? 21.707 -3.848 -14.875 1.00 60.00 91 SER A N 1
ATOM 631 C CA . SER A 1 91 ? 20.274 -4.170 -14.928 1.00 60.00 91 SER A CA 1
ATOM 632 C C . SER A 1 91 ? 19.931 -5.380 -14.061 1.00 60.00 91 SER A C 1
ATOM 634 O O . SER A 1 91 ? 18.960 -5.335 -13.310 1.00 60.00 91 SER A O 1
ATOM 636 N N . GLY A 1 92 ? 20.741 -6.443 -14.106 1.00 62.22 92 GLY A N 1
ATOM 637 C CA . GLY A 1 92 ? 20.561 -7.616 -13.247 1.00 62.22 92 GLY A CA 1
ATOM 638 C C . GLY A 1 92 ? 20.685 -7.272 -11.760 1.00 62.22 92 GLY A C 1
ATOM 639 O O . GLY A 1 92 ? 19.832 -7.659 -10.960 1.00 62.22 92 GLY A O 1
ATOM 640 N N . VAL A 1 93 ? 21.697 -6.478 -11.397 1.00 70.88 93 VAL A N 1
ATOM 641 C CA . VAL A 1 93 ? 21.888 -5.953 -10.038 1.00 70.88 93 VAL A CA 1
ATOM 642 C C . VAL A 1 93 ? 20.708 -5.072 -9.633 1.00 70.88 93 VAL A C 1
ATOM 644 O O . VAL A 1 93 ? 20.186 -5.242 -8.537 1.00 70.88 93 VAL A O 1
ATOM 647 N N . SER A 1 94 ? 20.220 -4.193 -10.506 1.00 62.44 94 SER A N 1
ATOM 648 C CA . SER A 1 94 ? 19.055 -3.350 -10.230 1.00 62.44 94 SER A CA 1
ATOM 649 C C . SER A 1 94 ? 17.769 -4.146 -10.044 1.00 62.44 94 SER A C 1
ATOM 651 O O . SER A 1 94 ? 17.017 -3.834 -9.130 1.00 62.44 94 SER A O 1
ATOM 653 N N . VAL A 1 95 ? 17.515 -5.194 -10.833 1.00 68.19 95 VAL A N 1
ATOM 654 C CA . VAL A 1 95 ? 16.347 -6.073 -10.638 1.00 68.19 95 VAL A CA 1
ATOM 655 C C . VAL A 1 95 ? 16.447 -6.817 -9.307 1.00 68.19 95 VAL A C 1
ATOM 657 O O . VAL A 1 95 ? 15.478 -6.847 -8.548 1.00 68.19 95 VAL A O 1
ATOM 660 N N . ALA A 1 96 ? 17.619 -7.370 -8.984 1.00 68.19 96 ALA A N 1
ATOM 661 C CA . ALA A 1 96 ? 17.848 -8.051 -7.712 1.00 68.19 96 ALA A CA 1
ATOM 662 C C . ALA A 1 96 ? 17.689 -7.095 -6.517 1.00 68.19 96 ALA A C 1
ATOM 664 O O . ALA A 1 96 ? 16.994 -7.417 -5.551 1.00 68.19 96 ALA A O 1
ATOM 665 N N . LEU A 1 97 ? 18.272 -5.897 -6.602 1.00 71.75 97 LEU A N 1
ATOM 666 C CA . LEU A 1 97 ? 18.149 -4.855 -5.586 1.00 71.75 97 LEU A CA 1
ATOM 667 C C . LEU A 1 97 ? 16.729 -4.310 -5.488 1.00 71.75 97 LEU A C 1
ATOM 669 O O . LEU A 1 97 ? 16.293 -4.026 -4.383 1.00 71.75 97 LEU A O 1
ATOM 673 N N . LEU A 1 98 ? 15.989 -4.201 -6.592 1.00 68.38 98 LEU A N 1
ATOM 674 C CA . LEU A 1 98 ? 14.584 -3.799 -6.582 1.00 68.38 98 LEU A CA 1
ATOM 675 C C . LEU A 1 98 ? 13.726 -4.860 -5.891 1.00 68.38 98 LEU A C 1
ATOM 677 O O . LEU A 1 98 ? 12.912 -4.521 -5.036 1.00 68.38 98 LEU A O 1
ATOM 681 N N . GLY A 1 99 ? 13.939 -6.142 -6.195 1.00 71.19 99 GLY A N 1
ATOM 682 C CA . GLY A 1 99 ? 13.276 -7.248 -5.502 1.00 71.19 99 GLY A CA 1
ATOM 683 C C . GLY A 1 99 ? 13.572 -7.241 -4.000 1.00 71.19 99 GLY A C 1
ATOM 684 O O . GLY A 1 99 ? 12.651 -7.280 -3.181 1.00 71.19 99 GLY A O 1
ATOM 685 N N . ALA A 1 100 ? 14.846 -7.100 -3.625 1.00 75.06 100 ALA A N 1
ATOM 686 C CA . ALA A 1 100 ? 15.259 -6.968 -2.230 1.00 75.06 100 ALA A CA 1
ATOM 687 C C . ALA A 1 100 ? 14.662 -5.714 -1.571 1.00 75.06 100 ALA A C 1
ATOM 689 O O . ALA A 1 100 ? 14.145 -5.791 -0.458 1.00 75.06 100 ALA A O 1
ATOM 690 N N . ALA A 1 101 ? 14.659 -4.577 -2.266 1.00 74.94 101 ALA A N 1
ATOM 691 C CA . ALA A 1 101 ? 14.082 -3.327 -1.795 1.00 74.94 101 ALA A CA 1
ATOM 692 C C . ALA A 1 101 ? 12.582 -3.468 -1.545 1.00 74.94 101 ALA A C 1
ATOM 694 O O . ALA A 1 101 ? 12.113 -3.023 -0.508 1.00 74.94 101 ALA A O 1
ATOM 695 N N . VAL A 1 102 ? 11.828 -4.141 -2.416 1.00 74.38 102 VAL A N 1
ATOM 696 C CA . VAL A 1 102 ? 10.396 -4.405 -2.198 1.00 74.38 102 VAL A CA 1
ATOM 697 C C . VAL A 1 102 ? 10.172 -5.251 -0.940 1.00 74.38 102 VAL A C 1
ATOM 699 O O . VAL A 1 102 ? 9.279 -4.941 -0.149 1.00 74.38 102 VAL A O 1
ATOM 702 N N . LEU A 1 103 ? 10.997 -6.277 -0.705 1.00 81.19 103 LEU A N 1
ATOM 703 C CA . LEU A 1 103 ? 10.911 -7.109 0.502 1.00 81.19 103 LEU A CA 1
ATOM 704 C C . LEU A 1 103 ? 11.240 -6.313 1.770 1.00 81.19 103 LEU A C 1
ATOM 706 O O . LEU A 1 103 ? 10.459 -6.317 2.725 1.00 81.19 103 LEU A O 1
ATOM 710 N N . VAL A 1 104 ? 12.365 -5.593 1.772 1.00 85.38 104 VAL A N 1
ATOM 711 C CA . VAL A 1 104 ? 12.784 -4.756 2.905 1.00 85.38 104 VAL A CA 1
ATOM 712 C C . VAL A 1 104 ? 11.749 -3.666 3.163 1.00 85.38 104 VAL A C 1
ATOM 714 O O . VAL A 1 104 ? 11.367 -3.449 4.309 1.00 85.38 104 VAL A O 1
ATOM 717 N N . GLN A 1 105 ? 11.217 -3.043 2.114 1.00 83.62 105 GLN A N 1
ATOM 718 C CA . GLN A 1 105 ? 10.159 -2.045 2.201 1.00 83.62 105 GLN A CA 1
ATOM 719 C C . GLN A 1 105 ? 8.887 -2.625 2.820 1.00 83.62 105 GLN A C 1
ATOM 721 O O . GLN A 1 105 ? 8.277 -1.991 3.679 1.00 83.62 105 GLN A O 1
ATOM 726 N N . GLY A 1 106 ? 8.497 -3.842 2.433 1.00 84.44 106 GLY A N 1
ATOM 727 C CA . GLY A 1 106 ? 7.389 -4.563 3.054 1.00 84.44 106 GLY A CA 1
ATOM 728 C C . GLY A 1 106 ? 7.613 -4.779 4.553 1.00 84.44 106 GLY A C 1
ATOM 729 O O . GLY A 1 106 ? 6.716 -4.518 5.358 1.00 84.44 106 GLY A O 1
ATOM 730 N N . CYS A 1 107 ? 8.815 -5.194 4.954 1.00 88.19 107 CYS A N 1
ATOM 731 C CA . CYS A 1 107 ? 9.186 -5.359 6.361 1.00 88.19 107 CYS A CA 1
ATOM 732 C C . CYS A 1 107 ? 9.163 -4.030 7.127 1.00 88.19 107 CYS A C 1
ATOM 734 O O . CYS A 1 107 ? 8.521 -3.938 8.174 1.00 88.19 107 CYS A O 1
ATOM 736 N N . LEU A 1 108 ? 9.811 -2.991 6.595 1.00 89.06 108 LEU A N 1
ATOM 737 C CA . LEU A 1 108 ? 9.872 -1.666 7.212 1.00 89.06 108 LEU A CA 1
ATOM 738 C C . LEU A 1 108 ? 8.477 -1.067 7.354 1.00 89.06 108 LEU A C 1
ATOM 740 O O . LEU A 1 108 ? 8.133 -0.581 8.426 1.00 89.06 108 LEU A O 1
ATOM 744 N N . TYR A 1 109 ? 7.635 -1.186 6.330 1.00 90.19 109 TYR A N 1
ATOM 745 C CA . TYR A 1 109 ? 6.246 -0.756 6.407 1.00 90.19 109 TYR A CA 1
ATOM 746 C C . TYR A 1 109 ? 5.490 -1.451 7.548 1.00 90.19 109 TYR A C 1
ATOM 748 O O . TYR A 1 109 ? 4.837 -0.774 8.338 1.00 90.19 109 TYR A O 1
ATOM 756 N N . ASN A 1 110 ? 5.600 -2.777 7.688 1.00 90.06 110 ASN A N 1
ATOM 757 C CA . ASN A 1 110 ? 4.945 -3.501 8.784 1.00 90.06 110 ASN A CA 1
ATOM 758 C C . ASN A 1 110 ? 5.513 -3.132 10.168 1.00 90.06 110 ASN A C 1
ATOM 760 O O . ASN A 1 110 ? 4.794 -3.224 11.161 1.00 90.06 110 ASN A O 1
ATOM 764 N N . LEU A 1 111 ? 6.768 -2.674 10.242 1.00 90.12 111 LEU A N 1
ATOM 765 C CA . LEU A 1 111 ? 7.357 -2.127 11.465 1.00 90.12 111 LEU A CA 1
ATOM 766 C C . LEU A 1 111 ? 6.723 -0.782 11.835 1.00 90.12 111 LEU A C 1
ATOM 768 O O . LEU A 1 111 ? 6.260 -0.623 12.961 1.00 90.12 111 LEU A O 1
ATOM 772 N N . VAL A 1 112 ? 6.660 0.180 10.908 1.00 91.56 112 VAL A N 1
ATOM 773 C CA . VAL A 1 112 ? 6.139 1.526 11.214 1.00 91.56 112 VAL A CA 1
ATOM 774 C C . VAL A 1 112 ? 4.611 1.603 11.254 1.00 91.56 112 VAL A C 1
ATOM 776 O O . VAL A 1 112 ? 4.063 2.404 12.013 1.00 91.56 112 VAL A O 1
ATOM 779 N N . ALA A 1 113 ? 3.891 0.765 10.505 1.00 89.94 113 ALA A N 1
ATOM 780 C CA . ALA A 1 113 ? 2.434 0.846 10.386 1.00 89.94 113 ALA A CA 1
ATOM 781 C C . ALA A 1 113 ? 1.712 0.709 11.737 1.00 89.94 113 ALA A C 1
ATOM 783 O O . ALA A 1 113 ? 0.736 1.421 11.974 1.00 89.94 113 ALA A O 1
ATOM 784 N N . GLY A 1 114 ? 2.212 -0.130 12.651 1.00 87.38 114 GLY A N 1
ATOM 785 C CA . GLY A 1 114 ? 1.642 -0.284 13.994 1.00 87.38 114 GLY A CA 1
ATOM 786 C C . GLY A 1 114 ? 1.714 0.993 14.826 1.00 87.38 114 GLY A C 1
ATOM 787 O O . GLY A 1 114 ? 0.716 1.399 15.422 1.00 87.38 114 GLY A O 1
ATOM 788 N N . GLY A 1 115 ? 2.868 1.667 14.810 1.00 88.62 115 GLY A N 1
ATOM 789 C CA . GLY A 1 115 ? 3.051 2.951 15.487 1.00 88.62 115 GLY A CA 1
ATOM 790 C C . GLY A 1 115 ? 2.189 4.053 14.869 1.00 88.62 115 GLY A C 1
ATOM 791 O O . GLY A 1 115 ? 1.516 4.781 15.594 1.00 88.62 115 GLY A O 1
ATOM 792 N N . VAL A 1 116 ? 2.128 4.122 13.533 1.00 90.50 116 VAL A N 1
ATOM 793 C CA . VAL A 1 116 ? 1.299 5.105 12.815 1.00 90.50 116 VAL A CA 1
ATOM 794 C C . VAL A 1 116 ? -0.185 4.917 13.128 1.00 90.50 116 VAL A C 1
ATOM 796 O O . VAL A 1 116 ? -0.863 5.877 13.488 1.00 90.50 116 VAL A O 1
ATOM 799 N N . MET A 1 117 ? -0.704 3.688 13.043 1.00 90.19 117 MET A N 1
ATOM 800 C CA . MET A 1 117 ? -2.111 3.405 13.346 1.00 90.19 117 MET A CA 1
ATOM 801 C C . MET A 1 117 ? -2.455 3.704 14.800 1.00 90.19 117 MET A C 1
ATOM 803 O O . MET A 1 117 ? -3.537 4.230 15.063 1.00 90.19 117 MET A O 1
ATOM 807 N N . HIS A 1 118 ? -1.551 3.400 15.735 1.00 88.12 118 HIS A N 1
ATOM 808 C CA . HIS A 1 118 ? -1.724 3.757 17.137 1.00 88.12 118 HIS A CA 1
ATOM 809 C C . HIS A 1 118 ? -1.857 5.277 17.300 1.00 88.12 118 HIS A C 1
ATOM 811 O O . HIS A 1 118 ? -2.869 5.737 17.827 1.00 88.12 118 HIS A O 1
ATOM 817 N N . SER A 1 119 ? -0.911 6.060 16.769 1.00 87.69 119 SER A N 1
ATOM 818 C CA . SER A 1 119 ? -0.938 7.530 16.829 1.00 87.69 119 SER A CA 1
ATOM 819 C C . SER A 1 119 ? -2.176 8.139 16.154 1.00 87.69 119 SER A C 1
ATOM 821 O O . SER A 1 119 ? -2.715 9.133 16.637 1.00 87.69 119 SER A O 1
ATOM 823 N N . LEU A 1 120 ? -2.687 7.532 15.077 1.00 86.94 120 LEU A N 1
ATOM 824 C CA . LEU A 1 120 ? -3.931 7.968 14.427 1.00 86.94 120 LEU A CA 1
ATOM 825 C C . LEU A 1 120 ? -5.185 7.737 15.285 1.00 86.94 120 LEU A C 1
ATOM 827 O O . LEU A 1 120 ? -6.185 8.426 15.078 1.00 86.94 120 LEU A O 1
ATOM 831 N N . GLY A 1 121 ? -5.150 6.781 16.220 1.00 80.75 121 GLY A N 1
ATOM 832 C CA . GLY A 1 121 ? -6.299 6.419 17.053 1.00 80.75 121 GLY A CA 1
ATOM 833 C C . GLY A 1 121 ? -6.333 7.032 18.453 1.00 80.75 121 GLY A C 1
ATOM 834 O O . GLY A 1 121 ? -7.359 6.932 19.127 1.00 80.75 121 GLY A O 1
ATOM 835 N N . VAL A 1 122 ? -5.251 7.674 18.900 1.00 74.81 122 VAL A N 1
ATOM 836 C CA . VAL A 1 122 ? -5.176 8.348 20.207 1.00 74.81 122 VAL A CA 1
ATOM 837 C C . VAL A 1 122 ? -5.545 9.819 20.043 1.00 74.81 122 VAL A C 1
ATOM 839 O O . VAL A 1 122 ? -4.916 10.520 19.266 1.00 74.81 122 VAL A O 1
ATOM 842 N N . SER A 1 123 ? -6.549 10.323 20.764 1.00 58.09 123 SER A N 1
ATOM 843 C CA . SER A 1 123 ? -7.085 11.679 20.554 1.00 58.09 123 SER A CA 1
ATOM 844 C C . SER A 1 123 ? -6.155 12.825 20.977 1.00 58.09 123 SER A C 1
ATOM 846 O O . SER A 1 123 ? -6.303 13.923 20.451 1.00 58.09 123 SER A O 1
ATOM 848 N N . SER A 1 124 ? -5.172 12.610 21.858 1.00 55.66 124 SER A N 1
ATOM 849 C CA . SER A 1 124 ? -4.300 13.693 22.340 1.00 55.66 124 SER A CA 1
ATOM 850 C C . SER A 1 124 ? -3.249 14.103 21.302 1.00 55.66 124 SER A C 1
ATOM 852 O O . SER A 1 124 ? -2.442 13.264 20.900 1.00 55.66 124 SER A O 1
ATOM 854 N N . ASP A 1 125 ? -3.192 15.392 20.956 1.00 51.72 125 ASP A N 1
ATOM 855 C CA . ASP A 1 125 ? -2.187 15.997 20.058 1.00 51.72 125 ASP A CA 1
ATOM 856 C C . ASP A 1 125 ? -0.727 15.858 20.544 1.00 51.72 125 ASP A C 1
ATOM 858 O O . ASP A 1 125 ? 0.206 16.141 19.800 1.00 51.72 125 ASP A O 1
ATOM 862 N N . ALA A 1 126 ? -0.510 15.372 21.770 1.00 45.69 126 ALA A N 1
ATOM 863 C CA . ALA A 1 126 ? 0.798 15.311 22.419 1.00 45.69 126 ALA A CA 1
ATOM 864 C C . ALA A 1 126 ? 1.584 13.998 22.224 1.00 45.69 126 ALA A C 1
ATOM 866 O O . ALA A 1 126 ? 2.726 13.908 22.670 1.00 45.69 126 ALA A O 1
ATOM 867 N N . ARG A 1 127 ? 1.020 12.957 21.595 1.00 60.06 127 ARG A N 1
ATOM 868 C CA . ARG A 1 127 ? 1.740 11.681 21.408 1.00 60.06 127 ARG A CA 1
ATOM 869 C C . ARG A 1 127 ? 2.137 11.507 19.948 1.00 60.06 127 ARG A C 1
ATOM 871 O O . ARG A 1 127 ? 1.353 11.030 19.131 1.00 60.06 127 ARG A O 1
ATOM 878 N N . GLY A 1 128 ? 3.366 11.918 19.636 1.00 68.62 128 GLY A N 1
ATOM 879 C CA . GLY A 1 128 ? 4.022 11.625 18.362 1.00 68.62 128 GLY A CA 1
ATOM 880 C C . GLY A 1 128 ? 4.161 10.118 18.094 1.00 68.62 128 GLY A C 1
ATOM 881 O O . GLY A 1 128 ? 3.633 9.269 18.816 1.00 68.62 128 GLY A O 1
ATOM 882 N N . PHE A 1 129 ? 4.873 9.770 17.026 1.00 81.69 129 PHE A N 1
ATOM 883 C CA . PHE A 1 129 ? 5.152 8.376 16.682 1.00 81.69 129 PHE A CA 1
ATOM 884 C C . PHE A 1 129 ? 5.941 7.668 17.804 1.00 81.69 129 PHE A C 1
ATOM 886 O O . PHE A 1 129 ? 6.967 8.178 18.250 1.00 81.69 129 PHE A O 1
ATOM 893 N N . SER A 1 130 ? 5.488 6.487 18.248 1.00 84.06 130 SER A N 1
ATOM 894 C CA . SER A 1 130 ? 6.172 5.686 19.278 1.00 84.06 130 SER A CA 1
ATOM 895 C C . SER A 1 130 ? 6.815 4.430 18.691 1.00 84.06 130 SER A C 1
ATOM 897 O O . SER A 1 130 ? 6.126 3.503 18.254 1.00 84.06 130 SER A O 1
ATOM 899 N N . TRP A 1 131 ? 8.149 4.370 18.750 1.00 86.69 131 TRP A N 1
ATOM 900 C CA . TRP A 1 131 ? 8.931 3.208 18.321 1.00 86.69 131 TRP A CA 1
ATOM 901 C C . TRP A 1 131 ? 8.658 1.955 19.156 1.00 86.69 131 TRP A C 1
ATOM 903 O O . TRP A 1 131 ? 8.640 0.851 18.614 1.00 86.69 131 TRP A O 1
ATOM 913 N N . THR A 1 132 ? 8.410 2.104 20.458 1.00 87.88 132 THR A N 1
ATOM 914 C CA . THR A 1 132 ? 8.100 0.972 21.344 1.00 87.88 132 THR A CA 1
ATOM 915 C C . THR A 1 132 ? 6.802 0.292 20.918 1.00 87.88 132 THR A C 1
ATOM 917 O O . THR A 1 132 ? 6.759 -0.929 20.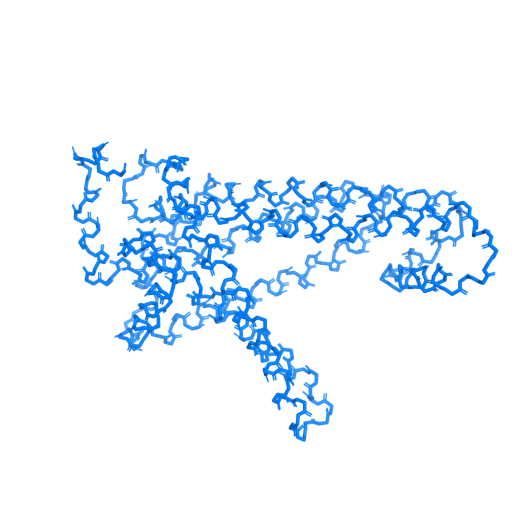768 1.00 87.88 132 THR A O 1
ATOM 920 N N . VAL A 1 133 ? 5.767 1.087 20.618 1.00 86.38 133 VAL A N 1
ATOM 921 C CA . VAL A 1 133 ? 4.491 0.567 20.109 1.00 86.38 133 VAL A CA 1
ATOM 922 C C . VAL A 1 133 ? 4.684 -0.081 18.739 1.00 86.38 133 VAL A C 1
ATOM 924 O O . VAL A 1 133 ? 4.226 -1.200 18.523 1.00 86.38 133 VAL A O 1
ATOM 927 N N . ALA A 1 134 ? 5.404 0.581 17.830 1.00 89.25 134 ALA A N 1
ATOM 928 C CA . ALA A 1 134 ? 5.708 0.061 16.498 1.00 89.25 134 ALA A CA 1
ATOM 929 C C . ALA A 1 134 ? 6.364 -1.335 16.554 1.00 89.25 134 ALA A C 1
ATOM 931 O O . ALA A 1 134 ? 5.872 -2.288 15.947 1.00 89.25 134 ALA A O 1
ATOM 932 N N . ARG A 1 135 ? 7.409 -1.496 17.378 1.00 91.31 135 ARG A N 1
ATOM 933 C CA . ARG A 1 135 ? 8.100 -2.780 17.594 1.00 91.31 135 ARG A CA 1
ATOM 934 C C . ARG A 1 135 ? 7.177 -3.858 18.152 1.00 91.31 135 ARG A C 1
ATOM 936 O O . ARG A 1 135 ? 7.246 -5.001 17.705 1.00 91.31 135 ARG A O 1
ATOM 943 N N . GLY A 1 136 ? 6.298 -3.498 19.087 1.00 91.06 136 GLY A N 1
ATOM 944 C CA . GLY A 1 136 ? 5.337 -4.426 19.681 1.00 91.06 136 GLY A CA 1
ATOM 945 C C . GLY A 1 136 ? 4.398 -5.070 18.656 1.00 91.06 136 GLY A C 1
ATOM 946 O O . GLY A 1 136 ? 3.967 -6.205 18.861 1.00 91.06 136 GLY A O 1
ATOM 947 N N . TRP A 1 137 ? 4.117 -4.390 17.541 1.00 92.31 137 TRP A N 1
ATOM 948 C CA . TRP A 1 137 ? 3.205 -4.854 16.490 1.00 92.31 137 TRP A CA 1
ATOM 949 C C . TRP A 1 137 ? 3.893 -5.431 15.250 1.00 92.31 137 TRP A C 1
ATOM 951 O O . TRP A 1 137 ? 3.198 -5.987 14.398 1.00 92.31 137 TRP A O 1
ATOM 961 N N . PHE A 1 138 ? 5.226 -5.372 15.168 1.00 93.88 138 PHE A N 1
ATOM 962 C CA . PHE A 1 138 ? 5.985 -5.793 13.989 1.00 93.88 138 PHE A CA 1
ATOM 963 C C . PHE A 1 138 ? 5.660 -7.224 13.543 1.00 93.88 138 PHE A C 1
ATOM 965 O O . PHE A 1 138 ? 5.215 -7.422 12.418 1.00 93.88 138 PHE A O 1
ATOM 972 N N . TRP A 1 139 ? 5.822 -8.222 14.419 1.00 94.94 139 TRP A N 1
ATOM 973 C CA . TRP A 1 139 ? 5.616 -9.629 14.050 1.00 94.94 139 TRP A CA 1
ATOM 974 C C . TRP A 1 139 ? 4.168 -9.960 13.652 1.00 94.94 139 TRP A C 1
ATOM 976 O O . TRP A 1 139 ? 3.978 -10.574 12.598 1.00 94.94 139 TRP A O 1
ATOM 986 N N . PRO A 1 140 ? 3.133 -9.544 14.415 1.00 94.25 140 PRO A N 1
ATOM 987 C CA . PRO A 1 140 ? 1.747 -9.705 13.977 1.00 94.25 140 PRO A CA 1
ATOM 988 C C . PRO A 1 140 ? 1.459 -9.053 12.620 1.00 94.25 140 PRO A C 1
ATOM 990 O O . PRO A 1 140 ? 0.796 -9.665 11.782 1.00 94.25 140 PRO A O 1
ATOM 993 N N . MET A 1 141 ? 1.966 -7.837 12.384 1.00 94.56 141 MET A N 1
ATOM 994 C CA . MET A 1 141 ? 1.777 -7.141 11.110 1.00 94.56 141 MET A CA 1
ATOM 995 C C . MET A 1 141 ? 2.520 -7.811 9.966 1.00 94.56 141 MET A C 1
ATOM 997 O O . MET A 1 141 ? 1.951 -7.955 8.891 1.00 94.56 141 MET A O 1
ATOM 1001 N N . LEU A 1 142 ? 3.755 -8.255 10.193 1.00 93.81 142 LEU A N 1
ATOM 1002 C CA . LEU A 1 142 ? 4.557 -8.941 9.190 1.00 93.81 142 LEU A CA 1
ATOM 1003 C C . LEU A 1 142 ? 3.872 -10.234 8.745 1.00 93.81 142 LEU A C 1
ATOM 1005 O O . LEU A 1 142 ? 3.719 -10.461 7.547 1.00 93.81 142 LEU A O 1
ATOM 1009 N N . ARG A 1 143 ? 3.383 -11.040 9.697 1.00 94.19 143 ARG A N 1
ATOM 1010 C CA . ARG A 1 143 ? 2.624 -12.260 9.397 1.00 94.19 143 ARG A CA 1
ATOM 1011 C C . ARG A 1 143 ? 1.366 -11.960 8.583 1.00 94.19 143 ARG A C 1
ATOM 1013 O O . ARG A 1 143 ? 1.151 -12.593 7.554 1.00 94.19 143 ARG A O 1
ATOM 1020 N N . LEU A 1 144 ? 0.577 -10.971 9.007 1.00 94.06 144 LEU A N 1
ATOM 1021 C CA . LEU A 1 144 ? -0.592 -10.517 8.249 1.00 94.06 144 LEU A CA 1
ATOM 1022 C C . LEU A 1 144 ? -0.201 -10.005 6.853 1.00 94.06 144 LEU A C 1
ATOM 1024 O O . LEU A 1 144 ? -0.932 -10.213 5.893 1.00 94.06 144 LEU A O 1
ATOM 1028 N N . GLY A 1 145 ? 0.947 -9.339 6.732 1.00 90.25 145 GLY A N 1
ATOM 1029 C CA . GLY A 1 145 ? 1.498 -8.860 5.472 1.00 90.25 145 GLY A CA 1
ATOM 1030 C C . GLY A 1 145 ? 1.794 -10.000 4.503 1.00 90.25 145 GLY A C 1
ATOM 1031 O O . GLY A 1 145 ? 1.330 -9.945 3.370 1.00 90.25 145 GLY A O 1
ATOM 1032 N N . PHE A 1 146 ? 2.495 -11.043 4.951 1.00 90.50 146 PHE A N 1
ATOM 1033 C CA . PHE A 1 146 ? 2.772 -12.230 4.135 1.00 90.50 146 PHE A CA 1
ATOM 1034 C C . PHE A 1 146 ? 1.491 -12.951 3.708 1.00 90.50 146 PHE A C 1
ATOM 1036 O O . PHE A 1 146 ? 1.290 -13.188 2.518 1.00 90.50 146 PHE A O 1
ATOM 1043 N N . GLU A 1 147 ? 0.602 -13.249 4.659 1.00 90.38 147 GLU A N 1
ATOM 1044 C CA . GLU A 1 147 ? -0.686 -13.899 4.377 1.00 90.38 147 GLU A CA 1
ATOM 1045 C C . GLU A 1 147 ? -1.530 -13.046 3.409 1.00 90.38 147 GLU A C 1
ATOM 1047 O O . GLU A 1 147 ? -2.116 -13.561 2.458 1.00 90.38 147 GLU A O 1
ATOM 1052 N N . GLY A 1 148 ? -1.522 -11.723 3.591 1.00 87.44 148 GLY A N 1
ATOM 1053 C CA . GLY A 1 148 ? -2.209 -10.769 2.727 1.00 87.44 148 GLY A CA 1
ATOM 1054 C C . GLY A 1 148 ? -1.637 -10.698 1.311 1.00 87.44 148 GLY A C 1
ATOM 1055 O O . GLY A 1 148 ? -2.411 -10.664 0.361 1.00 87.44 148 GLY A O 1
ATOM 1056 N N . VAL A 1 149 ? -0.312 -10.713 1.138 1.00 86.25 149 VAL A N 1
ATOM 1057 C CA . VAL A 1 149 ? 0.327 -10.736 -0.192 1.00 86.25 149 VAL A CA 1
ATOM 1058 C C . VAL A 1 149 ? -0.041 -12.012 -0.944 1.00 86.25 149 VAL A C 1
ATOM 1060 O O . VAL A 1 149 ? -0.424 -11.934 -2.110 1.00 86.25 149 VAL A O 1
ATOM 1063 N N . LEU A 1 150 ? -0.001 -13.169 -0.276 1.00 88.12 150 LEU A N 1
ATOM 1064 C CA . LEU A 1 150 ? -0.409 -14.441 -0.877 1.00 88.12 150 LEU A CA 1
ATOM 1065 C C . LEU A 1 150 ? -1.888 -14.425 -1.279 1.00 88.12 150 LEU A C 1
ATOM 1067 O O . LEU A 1 150 ? -2.225 -14.817 -2.397 1.00 88.12 150 LEU A O 1
ATOM 1071 N N . ALA A 1 151 ? -2.769 -13.925 -0.408 1.00 87.25 151 ALA A N 1
ATOM 1072 C CA . ALA A 1 151 ? -4.198 -13.827 -0.692 1.00 87.25 151 ALA A CA 1
ATOM 1073 C C . ALA A 1 151 ? -4.499 -12.859 -1.849 1.00 87.25 151 ALA A C 1
ATOM 1075 O O . ALA A 1 151 ? -5.270 -13.194 -2.749 1.00 87.25 151 ALA A O 1
ATOM 1076 N N . LEU A 1 152 ? -3.867 -11.681 -1.865 1.00 87.62 152 LEU A N 1
ATOM 1077 C CA . LEU A 1 152 ? -4.029 -10.705 -2.944 1.00 87.62 152 LEU A CA 1
ATOM 1078 C C . LEU A 1 152 ? -3.493 -11.230 -4.272 1.00 87.62 152 LEU A C 1
ATOM 1080 O O . LEU A 1 152 ? -4.170 -11.065 -5.284 1.00 87.62 152 LEU A O 1
ATOM 1084 N N . GLY A 1 153 ? -2.320 -11.868 -4.268 1.00 86.56 153 GLY A N 1
ATOM 1085 C CA . GLY A 1 153 ? -1.716 -12.459 -5.461 1.00 86.56 153 GLY A CA 1
ATOM 1086 C C . GLY A 1 153 ? -2.566 -13.593 -6.030 1.00 86.56 153 GLY A C 1
ATOM 1087 O O . GLY A 1 153 ? -2.861 -13.601 -7.222 1.00 86.56 153 GLY A O 1
ATOM 1088 N N . THR A 1 154 ? -3.046 -14.492 -5.168 1.00 90.00 154 THR A N 1
ATOM 1089 C CA . THR A 1 154 ? -3.943 -15.587 -5.572 1.00 90.00 154 THR A CA 1
ATOM 1090 C C . THR A 1 154 ? -5.250 -15.040 -6.141 1.00 90.00 154 THR A C 1
ATOM 1092 O O . THR A 1 154 ? -5.672 -15.447 -7.219 1.00 90.00 154 THR A O 1
ATOM 1095 N N . GLY A 1 155 ? -5.873 -14.070 -5.468 1.00 88.88 155 GLY A N 1
ATOM 1096 C CA . GLY A 1 155 ? -7.098 -13.446 -5.965 1.00 88.88 155 GLY A CA 1
ATOM 1097 C C . GLY A 1 155 ? -6.895 -12.691 -7.279 1.00 88.88 155 GLY A C 1
ATOM 1098 O O . GLY A 1 155 ? -7.745 -12.773 -8.157 1.00 88.88 155 GLY A O 1
ATOM 1099 N N . ALA A 1 156 ? -5.749 -12.031 -7.468 1.00 85.88 156 ALA A N 1
ATOM 1100 C CA . ALA A 1 156 ? -5.412 -11.378 -8.730 1.00 85.88 156 ALA A CA 1
ATOM 1101 C C . ALA A 1 156 ? -5.280 -12.400 -9.871 1.00 85.88 156 ALA A C 1
ATOM 1103 O O . ALA A 1 156 ? -5.837 -12.185 -10.945 1.00 85.88 156 ALA A O 1
ATOM 1104 N N . ALA A 1 157 ? -4.619 -13.537 -9.625 1.00 84.56 157 ALA A N 1
ATOM 1105 C CA . ALA A 1 157 ? -4.527 -14.627 -10.594 1.00 84.56 157 ALA A CA 1
ATOM 1106 C C . ALA A 1 157 ? -5.910 -15.197 -10.950 1.00 84.56 157 ALA A C 1
ATOM 1108 O O . ALA A 1 157 ? -6.193 -15.417 -12.125 1.00 84.56 157 ALA A O 1
ATOM 1109 N N . VAL A 1 158 ? -6.797 -15.364 -9.961 1.00 90.38 158 VAL A N 1
ATOM 1110 C CA . VAL A 1 158 ? -8.188 -15.792 -10.189 1.00 90.38 158 VAL A CA 1
ATOM 1111 C C . VAL A 1 158 ? -8.953 -14.765 -11.021 1.00 90.38 158 VAL A C 1
ATOM 1113 O O . VAL A 1 158 ? -9.614 -15.149 -11.979 1.00 90.38 158 VAL A O 1
ATOM 1116 N N . VAL A 1 159 ? -8.845 -13.469 -10.712 1.00 86.38 159 VAL A N 1
ATOM 1117 C CA . VAL A 1 159 ? -9.487 -12.397 -11.494 1.00 86.38 159 VAL A CA 1
ATOM 1118 C C . VAL A 1 159 ? -9.031 -12.445 -12.952 1.00 86.38 159 VAL A C 1
ATOM 1120 O O . VAL A 1 159 ? -9.871 -12.430 -13.847 1.00 86.38 159 VAL A O 1
ATOM 1123 N N . VAL A 1 160 ? -7.725 -12.568 -13.203 1.00 81.94 160 VAL A N 1
ATOM 1124 C CA . VAL A 1 160 ? -7.181 -12.687 -14.566 1.00 81.94 160 VAL A CA 1
ATOM 1125 C C . VAL A 1 160 ? -7.690 -13.948 -15.259 1.00 81.94 160 VAL A C 1
ATOM 1127 O O . VAL A 1 160 ? -8.147 -13.867 -16.395 1.00 81.94 160 VAL A O 1
ATOM 1130 N N . ALA A 1 161 ? -7.665 -15.098 -14.582 1.00 84.81 161 ALA A N 1
ATOM 1131 C CA . ALA A 1 161 ? -8.131 -16.364 -15.143 1.00 84.81 161 ALA A CA 1
ATOM 1132 C C . ALA A 1 161 ? -9.625 -16.324 -15.502 1.00 84.81 161 ALA A C 1
ATOM 1134 O O . ALA A 1 161 ? -10.013 -16.798 -16.567 1.00 84.81 161 ALA A O 1
ATOM 1135 N N . VAL A 1 162 ? -10.456 -15.715 -14.650 1.00 89.44 162 VAL A N 1
ATOM 1136 C CA . VAL A 1 162 ? -11.890 -15.531 -14.910 1.00 89.44 162 VAL A CA 1
ATOM 1137 C C . VAL A 1 162 ? -12.107 -14.630 -16.120 1.00 89.44 162 VAL A C 1
ATOM 1139 O O . VAL A 1 162 ? -12.901 -14.974 -16.986 1.00 89.44 162 VAL A O 1
ATOM 1142 N N . VAL A 1 163 ? -11.401 -13.501 -16.225 1.00 86.06 163 VAL A N 1
ATOM 1143 C CA . VAL A 1 163 ? -11.566 -12.599 -17.376 1.00 86.06 163 VAL A CA 1
ATOM 1144 C C . VAL A 1 163 ? -11.066 -13.244 -18.673 1.00 86.06 163 VAL A C 1
ATOM 1146 O O . VAL A 1 163 ? -11.683 -13.052 -19.718 1.00 86.06 163 VAL A O 1
ATOM 1149 N N . ALA A 1 164 ? -10.008 -14.056 -18.609 1.00 82.06 164 ALA A N 1
ATOM 1150 C CA . ALA A 1 164 ? -9.433 -14.738 -19.767 1.00 82.06 164 ALA A CA 1
ATOM 1151 C C . ALA A 1 164 ? -10.382 -15.753 -20.431 1.00 82.06 164 ALA A C 1
ATOM 1153 O O . ALA A 1 164 ? -10.250 -16.002 -21.627 1.00 82.06 164 ALA A O 1
ATOM 1154 N N . VAL A 1 165 ? -11.339 -16.326 -19.690 1.00 90.56 165 VAL A N 1
ATOM 1155 C CA . VAL A 1 165 ? -12.321 -17.284 -20.237 1.00 90.56 165 VAL A CA 1
ATOM 1156 C C . VAL A 1 165 ? -13.613 -16.625 -20.732 1.00 90.56 165 VAL A C 1
ATOM 1158 O O . VAL A 1 165 ? -14.472 -17.304 -21.293 1.00 90.56 165 VAL A O 1
ATOM 1161 N N . LEU A 1 166 ? -13.779 -15.313 -20.537 1.00 90.31 166 LEU A N 1
ATOM 1162 C CA . LEU A 1 166 ? -14.948 -14.580 -21.020 1.00 90.31 166 LEU A CA 1
ATOM 1163 C C . LEU A 1 166 ? -14.771 -14.183 -22.499 1.00 90.31 166 LEU A C 1
ATOM 1165 O O . LEU A 1 166 ? -13.680 -13.767 -22.897 1.00 90.31 166 LEU A O 1
ATOM 1169 N N . PRO A 1 167 ? -15.836 -14.224 -23.324 1.00 90.75 167 PRO A N 1
ATOM 1170 C CA . PRO A 1 167 ? -15.771 -13.885 -24.748 1.00 90.75 167 PRO A CA 1
ATOM 1171 C C . PRO A 1 167 ? -15.740 -12.360 -24.975 1.00 90.75 167 PRO A C 1
ATOM 1173 O O . PRO A 1 167 ? -16.640 -11.783 -25.578 1.00 90.75 167 PRO A O 1
ATOM 1176 N N . LEU A 1 168 ? -14.712 -11.682 -24.457 1.00 86.38 168 LEU A N 1
ATOM 1177 C CA . LEU A 1 168 ? -14.606 -10.215 -24.441 1.00 86.38 168 LEU A CA 1
ATOM 1178 C C . LEU A 1 168 ? -13.876 -9.630 -25.661 1.00 86.38 168 LEU A C 1
ATOM 1180 O O . LEU A 1 168 ? -13.946 -8.423 -25.897 1.00 86.38 168 LEU A O 1
ATOM 1184 N N . GLY A 1 169 ? -13.158 -10.455 -26.431 1.00 87.81 169 GLY A N 1
ATOM 1185 C CA . GLY A 1 169 ? -12.383 -10.006 -27.593 1.00 87.81 169 GLY A CA 1
ATOM 1186 C C . GLY A 1 169 ? -11.415 -8.871 -27.238 1.00 87.81 169 GLY A C 1
ATOM 1187 O O . GLY A 1 169 ? -10.650 -8.974 -26.280 1.00 87.81 169 GLY A O 1
ATOM 1188 N N . ALA A 1 170 ? -11.488 -7.755 -27.972 1.00 85.44 170 ALA A N 1
ATOM 1189 C CA . ALA A 1 170 ? -10.656 -6.569 -27.739 1.00 85.44 170 ALA A CA 1
ATOM 1190 C C . ALA A 1 170 ? -10.829 -5.943 -26.337 1.00 85.44 170 ALA A C 1
ATOM 1192 O O . ALA A 1 170 ? -9.940 -5.239 -25.860 1.00 85.44 170 ALA A O 1
ATOM 1193 N N . TRP A 1 171 ? -11.941 -6.221 -25.646 1.00 87.06 171 TRP A N 1
ATOM 1194 C CA . TRP A 1 171 ? -12.201 -5.711 -24.299 1.00 87.06 171 TRP A CA 1
ATOM 1195 C C . TRP A 1 171 ? -11.553 -6.544 -23.188 1.00 87.06 171 TRP A C 1
ATOM 1197 O O . TRP A 1 171 ? -11.546 -6.108 -22.038 1.00 87.06 171 TRP A O 1
ATOM 1207 N N . ALA A 1 172 ? -10.967 -7.707 -23.491 1.00 76.00 172 ALA A N 1
ATOM 1208 C CA . ALA A 1 172 ? -10.390 -8.589 -22.474 1.00 76.00 172 ALA A CA 1
ATOM 1209 C C . ALA A 1 172 ? -9.294 -7.897 -21.642 1.00 76.00 172 ALA A C 1
ATOM 1211 O O . ALA A 1 172 ? -9.301 -7.976 -20.411 1.00 76.00 172 ALA A O 1
ATOM 1212 N N . ALA A 1 173 ? -8.387 -7.165 -22.296 1.00 73.38 173 ALA A N 1
ATOM 1213 C CA . ALA A 1 173 ? -7.301 -6.442 -21.634 1.00 73.38 173 ALA A CA 1
ATOM 1214 C C . ALA A 1 173 ? -7.788 -5.283 -20.734 1.00 73.38 173 ALA A C 1
ATOM 1216 O O . ALA A 1 173 ? -7.448 -5.287 -19.547 1.00 73.38 173 ALA A O 1
ATOM 1217 N N . PRO A 1 174 ? -8.603 -4.318 -21.213 1.00 79.19 174 PRO A N 1
ATOM 1218 C CA . PRO A 1 174 ? -9.091 -3.235 -20.359 1.00 79.19 174 PRO A CA 1
ATOM 1219 C C . PRO A 1 174 ? -10.002 -3.735 -19.230 1.00 79.19 174 PRO A C 1
ATOM 1221 O O . PRO A 1 174 ? -9.899 -3.237 -18.110 1.00 79.19 174 PRO A O 1
ATOM 1224 N N . VAL A 1 175 ? -10.838 -4.753 -19.470 1.00 80.31 175 VAL A N 1
ATOM 1225 C CA . VAL A 1 175 ? -11.671 -5.358 -18.415 1.00 80.31 175 VAL A CA 1
ATOM 1226 C C . VAL A 1 175 ? -10.802 -6.027 -17.351 1.00 80.31 175 VAL A C 1
ATOM 1228 O O . VAL A 1 175 ? -11.035 -5.811 -16.162 1.00 80.31 175 VAL A O 1
ATOM 1231 N N . SER A 1 176 ? -9.761 -6.768 -17.751 1.00 77.00 176 SER A N 1
ATOM 1232 C CA . SER A 1 176 ? -8.797 -7.361 -16.812 1.00 77.00 176 SER A CA 1
ATOM 1233 C C . SER A 1 176 ? -8.105 -6.290 -15.977 1.00 77.00 176 SER A C 1
ATOM 1235 O O . SER A 1 176 ? -8.000 -6.434 -14.762 1.00 77.00 176 SER A O 1
ATOM 1237 N N . ALA A 1 177 ? -7.673 -5.192 -16.605 1.00 79.69 177 ALA A N 1
ATOM 1238 C CA . ALA A 1 177 ? -7.025 -4.086 -15.912 1.00 79.69 177 ALA A CA 1
ATOM 1239 C C . ALA A 1 177 ? -7.961 -3.450 -14.875 1.00 79.69 177 ALA A C 1
ATOM 1241 O O . ALA A 1 177 ? -7.591 -3.337 -13.710 1.00 79.69 177 ALA A O 1
ATOM 1242 N N . VAL A 1 178 ? -9.195 -3.102 -15.253 1.00 86.00 178 VAL A N 1
ATOM 1243 C CA . VAL A 1 178 ? -10.186 -2.525 -14.327 1.00 86.00 178 VAL A CA 1
ATOM 1244 C C . VAL A 1 178 ? -10.510 -3.489 -13.184 1.00 86.00 178 VAL A C 1
ATOM 1246 O O . VAL A 1 178 ? -10.550 -3.072 -12.025 1.00 86.00 178 VAL A O 1
ATOM 1249 N N . ALA A 1 179 ? -10.690 -4.779 -13.477 1.00 87.25 179 ALA A N 1
ATOM 1250 C CA . ALA A 1 179 ? -10.983 -5.792 -12.468 1.00 87.25 179 ALA A CA 1
ATOM 1251 C C . ALA A 1 179 ? -9.815 -5.983 -11.486 1.00 87.25 179 ALA A C 1
ATOM 1253 O O . ALA A 1 179 ? -10.028 -6.007 -10.273 1.00 87.25 179 ALA A O 1
ATOM 1254 N N . LEU A 1 180 ? -8.578 -6.049 -11.988 1.00 85.31 180 LEU A N 1
ATOM 1255 C CA . LEU A 1 180 ? -7.369 -6.117 -11.166 1.00 85.31 180 LEU A CA 1
ATOM 1256 C C . LEU A 1 180 ? -7.202 -4.867 -10.302 1.00 85.31 180 LEU A C 1
ATOM 1258 O O . LEU A 1 180 ? -6.902 -4.980 -9.116 1.00 85.31 180 LEU A O 1
ATOM 1262 N N . LEU A 1 181 ? -7.428 -3.679 -10.863 1.00 86.12 181 LEU A N 1
ATOM 1263 C CA . LEU A 1 181 ? -7.370 -2.420 -10.122 1.00 86.12 181 LEU A CA 1
ATOM 1264 C C . LEU A 1 181 ? -8.408 -2.383 -8.999 1.00 86.12 181 LEU A C 1
ATOM 1266 O O . LEU A 1 181 ? -8.071 -2.038 -7.865 1.00 86.12 181 LEU A O 1
ATOM 1270 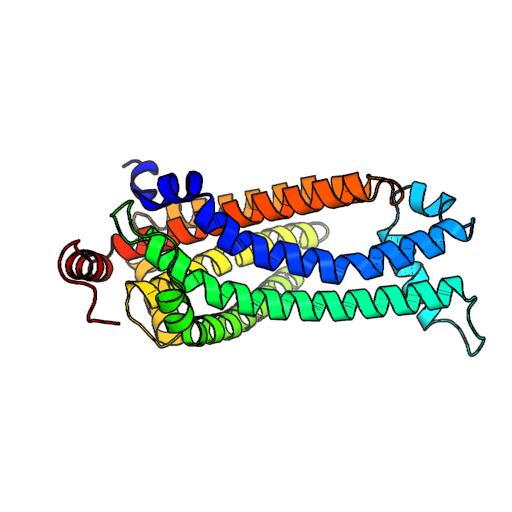N N . GLY A 1 182 ? -9.645 -2.792 -9.288 1.00 88.94 182 GLY A N 1
ATOM 1271 C CA . GLY A 1 182 ? -10.701 -2.928 -8.289 1.00 88.94 182 GLY A CA 1
ATOM 1272 C C . GLY A 1 182 ? -10.313 -3.913 -7.186 1.00 88.94 182 GLY A C 1
ATOM 1273 O O . GLY A 1 182 ? -10.375 -3.570 -6.005 1.00 88.94 182 GLY A O 1
ATOM 1274 N N . TRP A 1 183 ? -9.830 -5.101 -7.556 1.00 91.44 183 TRP A N 1
ATOM 1275 C CA . TRP A 1 183 ? -9.363 -6.116 -6.611 1.00 91.44 183 TRP A CA 1
ATOM 1276 C C . TRP A 1 183 ? -8.234 -5.602 -5.715 1.00 91.44 183 TRP A C 1
ATOM 1278 O O . TRP A 1 183 ? -8.308 -5.727 -4.494 1.00 91.44 183 TRP A O 1
ATOM 1288 N N . LEU A 1 184 ? -7.210 -4.973 -6.291 1.00 87.00 184 LEU A N 1
ATOM 1289 C CA . LEU A 1 184 ? -6.070 -4.449 -5.541 1.00 87.00 184 LEU A CA 1
ATOM 1290 C C . LEU A 1 184 ? -6.469 -3.296 -4.618 1.00 87.00 184 LEU A C 1
ATOM 1292 O O . LEU A 1 184 ? -5.959 -3.218 -3.499 1.00 87.00 184 LEU A O 1
ATOM 1296 N N . ALA A 1 185 ? -7.371 -2.412 -5.050 1.00 89.25 185 ALA A N 1
ATOM 1297 C CA . ALA A 1 185 ? -7.863 -1.304 -4.236 1.00 89.25 185 ALA A CA 1
ATOM 1298 C C . ALA A 1 185 ? -8.681 -1.804 -3.036 1.00 89.25 185 ALA A C 1
ATOM 1300 O O . ALA A 1 185 ? -8.403 -1.424 -1.894 1.00 89.25 185 ALA A O 1
ATOM 1301 N N . LEU A 1 186 ? -9.643 -2.697 -3.281 1.00 92.06 186 LEU A N 1
ATOM 1302 C CA . LEU A 1 186 ? -10.509 -3.268 -2.247 1.00 92.06 186 LEU A CA 1
ATOM 1303 C C . LEU A 1 186 ? -9.737 -4.191 -1.310 1.00 92.06 186 LEU A C 1
ATOM 1305 O O . LEU A 1 186 ? -9.853 -4.079 -0.092 1.00 92.06 186 LEU A O 1
ATOM 1309 N N . GLY A 1 187 ? -8.904 -5.060 -1.873 1.00 91.94 187 GLY A N 1
ATOM 1310 C CA . GLY A 1 187 ? -8.069 -5.986 -1.132 1.00 91.94 187 GLY A CA 1
ATOM 1311 C C . GLY A 1 187 ? -7.066 -5.262 -0.233 1.00 91.94 187 GLY A C 1
ATOM 1312 O O . GLY A 1 187 ? -6.964 -5.589 0.948 1.00 91.94 187 GLY A O 1
ATOM 1313 N N . ASN A 1 188 ? -6.389 -4.215 -0.727 1.00 90.94 188 ASN A N 1
ATOM 1314 C CA . ASN A 1 188 ? -5.549 -3.379 0.139 1.00 90.94 188 ASN A CA 1
ATOM 1315 C C . ASN A 1 188 ? -6.364 -2.685 1.228 1.00 90.94 188 ASN A C 1
ATOM 1317 O O . ASN A 1 188 ? -5.926 -2.662 2.374 1.00 90.94 188 ASN A O 1
ATOM 1321 N N . GLY A 1 189 ? -7.524 -2.115 0.890 1.00 91.56 189 GLY A N 1
ATOM 1322 C CA . GLY A 1 189 ? -8.407 -1.475 1.865 1.00 91.56 189 GLY A CA 1
ATOM 1323 C C . GLY A 1 189 ? -8.804 -2.424 2.997 1.00 91.56 189 GLY A C 1
ATOM 1324 O O . GLY A 1 189 ? -8.675 -2.084 4.176 1.00 91.56 189 GLY A O 1
ATOM 1325 N N . TRP A 1 190 ? -9.184 -3.652 2.648 1.00 93.31 190 TRP A N 1
ATOM 1326 C CA . TRP A 1 190 ? -9.513 -4.702 3.605 1.00 93.31 190 TRP A CA 1
ATOM 1327 C C . TRP A 1 190 ? -8.312 -5.125 4.461 1.00 93.31 190 TRP A C 1
ATOM 1329 O O . TRP A 1 190 ? -8.455 -5.273 5.676 1.00 93.31 190 TRP A O 1
ATOM 1339 N N . LEU A 1 191 ? -7.113 -5.241 3.879 1.00 93.62 191 LEU A N 1
ATOM 1340 C CA . LEU A 1 191 ? -5.893 -5.513 4.645 1.00 93.62 191 LEU A CA 1
ATOM 1341 C C . LEU A 1 191 ? -5.543 -4.379 5.613 1.00 93.62 191 LEU A C 1
ATOM 1343 O O . LEU A 1 191 ? -5.121 -4.658 6.734 1.00 93.62 191 LEU A O 1
ATOM 1347 N N . GLU A 1 192 ? -5.735 -3.112 5.234 1.00 94.31 192 GLU A N 1
ATOM 1348 C CA . GLU A 1 192 ? -5.541 -2.003 6.178 1.00 94.31 192 GLU A CA 1
ATOM 1349 C C . GLU A 1 192 ? -6.537 -2.058 7.331 1.00 94.31 192 GLU A C 1
ATOM 1351 O O . GLU A 1 192 ? -6.162 -1.816 8.479 1.00 94.31 192 GLU A O 1
ATOM 1356 N N . LEU A 1 193 ? -7.784 -2.445 7.058 1.00 93.62 193 LEU A N 1
ATOM 1357 C CA . LEU A 1 193 ? -8.778 -2.670 8.101 1.00 93.62 193 LEU A CA 1
ATOM 1358 C C . LEU A 1 193 ? -8.359 -3.809 9.043 1.00 93.62 193 LEU A C 1
ATOM 1360 O O . LEU A 1 193 ? -8.452 -3.663 10.262 1.00 93.62 193 LEU A O 1
ATOM 1364 N N . ALA A 1 194 ? -7.827 -4.908 8.504 1.00 94.69 194 ALA A N 1
ATOM 1365 C CA . ALA A 1 194 ? -7.287 -6.013 9.296 1.00 94.69 194 ALA A CA 1
ATOM 1366 C C . ALA A 1 194 ? -6.063 -5.599 10.133 1.00 94.69 194 ALA A C 1
ATOM 1368 O O . ALA A 1 194 ? -5.908 -6.061 11.264 1.00 94.69 194 ALA A O 1
ATOM 1369 N N . ARG A 1 195 ? -5.207 -4.698 9.636 1.00 95.00 195 ARG A N 1
ATOM 1370 C CA . ARG A 1 195 ? -4.098 -4.138 10.428 1.00 95.00 195 ARG A CA 1
ATOM 1371 C C . ARG A 1 195 ? -4.600 -3.226 11.544 1.00 95.00 195 ARG A C 1
ATOM 1373 O O . ARG A 1 195 ? -4.128 -3.336 12.674 1.00 95.00 195 ARG A O 1
ATOM 1380 N N . ALA A 1 196 ? -5.590 -2.382 11.266 1.00 93.25 196 ALA A N 1
ATOM 1381 C CA . ALA A 1 196 ? -6.217 -1.550 12.288 1.00 93.25 196 ALA A CA 1
ATOM 1382 C C . ALA A 1 196 ? -6.899 -2.405 13.376 1.00 93.25 196 ALA A C 1
ATOM 1384 O O . ALA A 1 196 ? -6.861 -2.056 14.555 1.00 93.25 196 ALA A O 1
ATOM 1385 N N . GLU A 1 197 ? -7.458 -3.562 13.012 1.00 92.56 197 GLU A N 1
ATOM 1386 C CA . GLU A 1 197 ? -7.991 -4.572 13.939 1.00 92.56 197 GLU A CA 1
ATOM 1387 C C . GLU A 1 197 ? -6.931 -5.261 14.801 1.00 92.56 197 GLU A C 1
ATOM 1389 O O . GLU A 1 197 ? -7.205 -5.591 15.959 1.00 92.56 197 GLU A O 1
ATOM 1394 N N . LEU A 1 198 ? -5.723 -5.483 14.274 1.00 92.81 198 LEU A N 1
ATOM 1395 C CA . LEU A 1 198 ? -4.612 -5.958 15.100 1.00 92.81 198 LEU A CA 1
ATOM 1396 C C . LEU A 1 198 ? -4.339 -4.940 16.211 1.00 92.81 198 LEU A C 1
ATOM 1398 O O . LEU A 1 198 ? -4.444 -5.280 17.388 1.00 92.81 198 LEU A O 1
ATOM 1402 N N . VAL A 1 199 ? -4.094 -3.683 15.827 1.00 91.25 199 VAL A N 1
ATOM 1403 C CA . VAL A 1 199 ? -3.642 -2.620 16.739 1.00 91.25 199 VAL A CA 1
ATOM 1404 C C . VAL A 1 199 ? -4.724 -2.213 17.739 1.00 91.25 199 VAL A C 1
ATOM 1406 O O . VAL A 1 199 ? -4.507 -2.267 18.946 1.00 91.25 199 VAL A O 1
ATOM 1409 N N . HIS A 1 200 ? -5.905 -1.829 17.257 1.00 88.69 200 HIS A N 1
ATOM 1410 C CA . HIS A 1 200 ? -6.967 -1.249 18.093 1.00 88.69 200 HIS A CA 1
ATOM 1411 C C . HIS A 1 200 ? -7.982 -2.288 18.575 1.00 88.69 200 HIS A C 1
ATOM 1413 O O . HIS A 1 200 ? -8.661 -2.084 19.579 1.00 88.69 200 HIS A O 1
ATOM 1419 N N . GLY A 1 201 ? -8.092 -3.421 17.877 1.00 83.69 201 GLY A N 1
ATOM 1420 C CA . GLY A 1 201 ? -8.879 -4.572 18.327 1.00 83.69 201 GLY A CA 1
ATOM 1421 C C . GLY A 1 201 ? -8.128 -5.477 19.312 1.00 83.69 201 GLY A C 1
ATOM 1422 O O . GLY A 1 201 ? -8.740 -6.392 19.871 1.00 83.69 201 GLY A O 1
ATOM 1423 N N . GLY A 1 202 ? -6.825 -5.239 19.525 1.00 83.00 202 GLY A N 1
ATOM 1424 C CA . GLY A 1 202 ? -5.978 -5.971 20.472 1.00 83.00 202 GLY A CA 1
ATOM 1425 C C . GLY A 1 202 ? -5.693 -7.418 20.063 1.00 83.00 202 GLY A C 1
ATOM 1426 O O . GLY A 1 202 ? -5.377 -8.253 20.909 1.00 83.00 202 GLY A O 1
ATOM 1427 N N . THR A 1 203 ? -5.851 -7.756 18.782 1.00 85.12 203 THR A N 1
ATOM 1428 C CA . THR A 1 203 ? -5.633 -9.126 18.301 1.00 85.12 203 THR A CA 1
ATOM 1429 C C . THR A 1 203 ? -4.194 -9.322 17.855 1.00 85.12 203 THR A C 1
ATOM 1431 O O . THR A 1 203 ? -3.653 -8.517 17.114 1.00 85.12 203 THR A O 1
ATOM 1434 N N . ARG A 1 204 ? -3.561 -10.419 18.281 1.00 89.31 204 ARG A N 1
ATOM 1435 C CA . ARG A 1 204 ? -2.211 -10.806 17.820 1.00 89.31 204 ARG A CA 1
ATOM 1436 C C . ARG A 1 204 ? -2.231 -11.823 16.671 1.00 89.31 204 ARG A C 1
ATOM 1438 O O . ARG A 1 204 ? -1.189 -12.134 16.111 1.00 89.31 204 ARG A O 1
ATOM 1445 N N . SER A 1 205 ? -3.406 -12.358 16.333 1.00 92.38 205 SER A N 1
ATOM 1446 C CA . SER A 1 205 ? -3.588 -13.366 15.283 1.00 92.38 205 SER A CA 1
ATOM 1447 C C . SER A 1 205 ? -4.076 -12.713 13.991 1.00 92.38 205 SER A C 1
ATOM 1449 O O . SER A 1 205 ? -5.149 -12.110 13.986 1.00 92.38 205 SER A O 1
ATOM 1451 N N . ALA A 1 206 ? -3.309 -12.888 12.912 1.00 89.25 206 ALA A N 1
ATOM 1452 C CA . ALA A 1 206 ? -3.611 -12.365 11.580 1.00 89.25 206 ALA A CA 1
ATOM 1453 C C . ALA A 1 206 ? -4.957 -12.881 11.035 1.00 89.25 206 ALA A C 1
ATOM 1455 O O . ALA A 1 206 ? -5.838 -12.090 10.718 1.00 89.25 206 ALA A O 1
ATOM 1456 N N . TRP A 1 207 ? -5.200 -14.194 11.057 1.00 90.12 207 TRP A N 1
ATOM 1457 C CA . TRP A 1 207 ? -6.486 -14.757 10.619 1.00 90.12 207 TRP A CA 1
ATOM 1458 C C . TRP A 1 207 ? -7.694 -14.217 11.385 1.00 90.12 207 TRP A C 1
ATOM 1460 O O . TRP A 1 207 ? -8.729 -13.911 10.790 1.00 90.12 207 TRP A O 1
ATOM 1470 N N . ARG A 1 208 ? -7.571 -14.044 12.709 1.00 91.81 208 ARG A N 1
ATOM 1471 C CA . ARG A 1 208 ? -8.656 -13.451 13.504 1.00 91.81 208 ARG A CA 1
ATOM 1472 C C . ARG A 1 208 ? -8.886 -11.988 13.134 1.00 91.81 208 ARG A C 1
ATOM 1474 O O . ARG A 1 208 ? -10.037 -11.561 13.146 1.00 91.81 208 ARG A O 1
ATOM 1481 N N . SER A 1 209 ? -7.839 -11.224 12.825 1.00 92.44 209 SER A N 1
ATOM 1482 C CA . SER A 1 209 ? -7.992 -9.820 12.436 1.00 92.44 209 SER A CA 1
ATOM 1483 C C . SER A 1 209 ? -8.606 -9.674 11.044 1.00 92.44 209 SER A C 1
ATOM 1485 O O . SER A 1 209 ? -9.500 -8.849 10.880 1.00 92.44 209 SER A O 1
ATOM 1487 N N . ILE A 1 210 ? -8.233 -10.529 10.084 1.00 92.25 210 ILE A N 1
ATOM 1488 C CA . ILE A 1 210 ? -8.869 -10.627 8.759 1.00 92.25 210 ILE A CA 1
ATOM 1489 C C . ILE A 1 210 ? -10.363 -10.942 8.907 1.00 92.25 210 ILE A C 1
ATOM 1491 O O . ILE A 1 210 ? -11.211 -10.227 8.370 1.00 92.25 210 ILE A O 1
ATOM 1495 N N . GLY A 1 211 ? -10.699 -11.975 9.689 1.00 91.88 211 GLY A N 1
ATOM 1496 C CA . GLY A 1 211 ? -12.088 -12.366 9.935 1.00 91.88 211 GLY A CA 1
ATOM 1497 C C . GLY A 1 211 ? -12.900 -11.248 10.592 1.00 91.88 211 GLY A C 1
ATOM 1498 O O . GLY A 1 211 ? -14.011 -10.951 10.160 1.00 91.88 211 GLY A O 1
ATOM 1499 N N . ARG A 1 212 ? -12.331 -10.562 11.592 1.00 91.50 212 ARG A N 1
ATOM 1500 C CA . ARG A 1 212 ? -12.982 -9.413 12.244 1.00 91.50 212 ARG A CA 1
ATOM 1501 C C . ARG A 1 212 ? -13.151 -8.223 11.305 1.00 91.50 212 ARG A C 1
ATOM 1503 O O . ARG A 1 212 ? -14.230 -7.640 11.288 1.00 91.50 212 ARG A O 1
ATOM 1510 N N . ALA A 1 213 ? -12.156 -7.919 10.474 1.00 90.94 213 ALA A N 1
ATOM 1511 C CA . ALA A 1 213 ? -12.265 -6.886 9.450 1.00 90.94 213 ALA A CA 1
ATOM 1512 C C . ALA A 1 213 ? -13.408 -7.187 8.467 1.00 90.94 213 ALA A C 1
ATOM 1514 O O . ALA A 1 213 ? -14.212 -6.304 8.170 1.00 90.94 213 ALA A O 1
ATOM 1515 N N . GLY A 1 214 ? -13.535 -8.442 8.020 1.00 89.69 214 GLY A N 1
ATOM 1516 C CA . GLY A 1 214 ? -14.654 -8.889 7.185 1.00 89.69 214 GLY A CA 1
ATOM 1517 C C . GLY A 1 214 ? -16.006 -8.741 7.891 1.00 89.69 214 GLY A C 1
ATOM 1518 O O . GLY A 1 214 ? -16.923 -8.119 7.358 1.00 89.69 214 GLY A O 1
ATOM 1519 N N . LEU A 1 215 ? -16.114 -9.225 9.131 1.00 89.25 215 LEU A N 1
ATOM 1520 C CA . LEU A 1 215 ? -17.327 -9.073 9.942 1.00 89.25 215 LEU A CA 1
ATOM 1521 C C . LEU A 1 215 ? -17.705 -7.600 10.140 1.00 89.25 215 LEU A C 1
ATOM 1523 O O . LEU A 1 215 ? -18.884 -7.266 10.072 1.00 89.25 215 LEU A O 1
ATOM 1527 N N . ARG A 1 216 ? -16.732 -6.703 10.330 1.00 85.44 216 ARG A N 1
ATOM 1528 C CA . ARG A 1 216 ? -16.988 -5.264 10.477 1.00 85.44 216 ARG A CA 1
ATOM 1529 C C . ARG A 1 216 ? -17.506 -4.616 9.208 1.00 85.44 216 ARG A C 1
ATOM 1531 O O . ARG A 1 216 ? -18.391 -3.766 9.309 1.00 85.44 216 ARG A O 1
ATOM 1538 N N . LEU A 1 217 ? -17.012 -5.022 8.041 1.00 84.62 217 LEU A N 1
ATOM 1539 C CA . LEU A 1 217 ? -17.566 -4.573 6.764 1.00 84.62 217 LEU A CA 1
ATOM 1540 C C . LEU A 1 217 ? -19.030 -4.999 6.636 1.00 84.62 217 LEU A C 1
ATOM 1542 O O . LEU A 1 217 ? -19.886 -4.170 6.334 1.00 84.62 217 LEU A O 1
ATOM 1546 N N . VAL A 1 218 ? -19.330 -6.257 6.970 1.00 85.12 218 VAL A N 1
ATOM 1547 C CA . VAL A 1 218 ? -20.695 -6.800 6.917 1.00 85.12 218 VAL A CA 1
ATOM 1548 C C . VAL A 1 218 ? -21.616 -6.167 7.959 1.00 85.12 218 VAL A C 1
ATOM 1550 O O . VAL A 1 218 ? -22.793 -5.978 7.677 1.00 85.12 218 VAL A O 1
ATOM 1553 N N . GLN A 1 219 ? -21.126 -5.830 9.152 1.00 83.25 219 GLN A N 1
ATOM 1554 C CA . GLN A 1 219 ? -21.918 -5.168 10.197 1.00 83.25 219 GLN A CA 1
ATOM 1555 C C . GLN A 1 219 ? -22.147 -3.683 9.892 1.00 83.25 219 GLN A C 1
ATOM 1557 O O . GLN A 1 219 ? -23.187 -3.129 10.238 1.00 83.25 219 GLN A O 1
ATOM 1562 N N . SER A 1 220 ? -21.223 -3.048 9.172 1.00 76.06 220 SER A N 1
ATOM 1563 C CA . SER A 1 220 ? -21.303 -1.640 8.773 1.00 76.06 220 SER A CA 1
ATOM 1564 C C . SER A 1 220 ? -22.062 -1.441 7.457 1.00 76.06 220 SER A C 1
ATOM 1566 O O . SER A 1 220 ? -21.681 -0.580 6.667 1.00 76.06 220 SER A O 1
ATOM 1568 N N . ARG A 1 221 ? -23.141 -2.204 7.201 1.00 75.50 221 ARG A N 1
ATOM 1569 C CA . ARG A 1 221 ? -23.860 -2.210 5.902 1.00 75.50 221 ARG A CA 1
ATOM 1570 C C . ARG A 1 221 ? -24.211 -0.812 5.398 1.00 75.50 221 ARG A C 1
ATOM 1572 O O . ARG A 1 221 ? -23.991 -0.515 4.230 1.00 75.50 221 ARG A O 1
ATOM 1579 N N . ALA A 1 222 ? -24.681 0.058 6.294 1.00 75.31 222 ALA A N 1
ATOM 1580 C CA . ALA A 1 222 ? -25.060 1.435 5.972 1.00 75.31 222 ALA A CA 1
ATOM 1581 C C . ALA A 1 222 ? -23.891 2.306 5.462 1.00 75.31 222 ALA A C 1
ATOM 1583 O O . ALA A 1 222 ? -24.116 3.294 4.773 1.00 75.31 222 ALA A O 1
ATOM 1584 N N . HIS A 1 223 ? -22.647 1.940 5.779 1.00 77.00 223 HIS A N 1
ATOM 1585 C CA . HIS A 1 223 ? -21.434 2.686 5.429 1.00 77.00 223 HIS A CA 1
ATOM 1586 C C . HIS A 1 223 ? -20.521 1.929 4.456 1.00 77.00 223 HIS A C 1
ATOM 1588 O O . HIS A 1 223 ? -19.538 2.490 3.974 1.00 77.00 223 HIS A O 1
ATOM 1594 N N . MET A 1 224 ? -20.841 0.669 4.146 1.00 82.56 224 MET A N 1
ATOM 1595 C CA . MET A 1 224 ? -20.033 -0.195 3.287 1.00 82.56 224 MET A CA 1
ATOM 1596 C C . MET A 1 224 ? -19.840 0.416 1.896 1.00 82.56 224 MET A C 1
ATOM 1598 O O . MET A 1 224 ? -18.717 0.441 1.404 1.00 82.56 224 MET A O 1
ATOM 1602 N N . GLY A 1 225 ? -20.901 0.973 1.299 1.00 83.56 225 GLY A N 1
ATOM 1603 C CA . GLY A 1 225 ? -20.823 1.636 -0.007 1.00 83.56 225 GLY A CA 1
ATOM 1604 C C . GLY A 1 225 ? -19.848 2.815 -0.008 1.00 83.56 225 GLY A C 1
ATOM 1605 O O . GLY A 1 225 ? -18.983 2.899 -0.875 1.00 83.56 225 GLY A O 1
ATOM 1606 N N . SER A 1 226 ? -19.915 3.674 1.011 1.00 83.69 226 SER A N 1
ATOM 1607 C CA . SER A 1 226 ? -19.003 4.814 1.164 1.00 83.69 226 SER A CA 1
ATOM 1608 C C . SER A 1 226 ? -17.552 4.383 1.393 1.00 83.69 226 SER A C 1
ATOM 1610 O O . SER A 1 226 ? -16.640 5.017 0.870 1.00 83.69 226 SER A O 1
ATOM 1612 N N . LEU A 1 227 ? -17.321 3.298 2.140 1.00 84.25 227 LEU A N 1
ATOM 1613 C CA . LEU A 1 227 ? -15.980 2.748 2.367 1.00 84.25 227 LEU A CA 1
ATOM 1614 C C . LEU A 1 227 ? -15.383 2.141 1.100 1.00 84.25 227 LEU A C 1
ATOM 1616 O O . LEU A 1 227 ? -14.239 2.433 0.761 1.00 84.25 227 LEU A O 1
ATOM 1620 N N . VAL A 1 228 ? -16.175 1.346 0.380 1.00 87.25 228 VAL A N 1
ATOM 1621 C CA . VAL A 1 228 ? -15.810 0.787 -0.925 1.00 87.25 228 VAL A CA 1
ATOM 1622 C C . VAL A 1 228 ? -15.486 1.913 -1.903 1.00 87.25 228 VAL A C 1
ATOM 1624 O O . VAL A 1 228 ? -14.417 1.898 -2.507 1.00 87.25 228 VAL A O 1
ATOM 1627 N N . ALA A 1 229 ? -16.343 2.932 -1.998 1.00 86.88 229 ALA A N 1
ATOM 1628 C CA . ALA A 1 229 ? -16.110 4.095 -2.847 1.00 86.88 229 ALA A CA 1
ATOM 1629 C C . ALA A 1 229 ? -14.830 4.847 -2.457 1.00 86.88 229 ALA A C 1
ATOM 1631 O O . ALA A 1 229 ? -14.047 5.204 -3.331 1.00 86.88 229 ALA A O 1
ATOM 1632 N N . ALA A 1 230 ? -14.566 5.039 -1.162 1.00 85.81 230 ALA A N 1
ATOM 1633 C CA . ALA A 1 230 ? -13.345 5.687 -0.692 1.00 85.81 230 ALA A CA 1
ATOM 1634 C C . ALA A 1 230 ? -12.084 4.871 -1.022 1.00 85.81 230 ALA A C 1
ATOM 1636 O O . ALA A 1 230 ? -11.077 5.441 -1.437 1.00 85.81 230 ALA A O 1
ATOM 1637 N N . TRP A 1 231 ? -12.118 3.543 -0.882 1.00 88.94 231 TRP A N 1
ATOM 1638 C CA . TRP A 1 231 ? -10.996 2.679 -1.261 1.00 88.94 231 TRP A CA 1
ATOM 1639 C C . TRP A 1 231 ? -10.755 2.657 -2.763 1.00 88.94 231 TRP A C 1
ATOM 1641 O O . TRP A 1 231 ? -9.602 2.761 -3.180 1.00 88.94 231 TRP A O 1
ATOM 1651 N N . LEU A 1 232 ? -11.819 2.573 -3.562 1.00 88.88 232 LEU A N 1
ATOM 1652 C CA . LEU A 1 232 ? -11.733 2.660 -5.016 1.00 88.88 232 LEU A CA 1
ATOM 1653 C C . LEU A 1 232 ? -11.204 4.025 -5.452 1.00 88.88 232 LEU A C 1
ATOM 1655 O O . LEU A 1 232 ? -10.305 4.069 -6.280 1.00 88.88 232 LEU A O 1
ATOM 1659 N N . LEU A 1 233 ? -11.676 5.120 -4.851 1.00 88.00 233 LEU A N 1
ATOM 1660 C CA . LEU A 1 233 ? -11.186 6.466 -5.138 1.00 88.00 233 LEU A CA 1
ATOM 1661 C C . LEU A 1 233 ? -9.706 6.605 -4.771 1.00 88.00 233 LEU A C 1
ATOM 1663 O O . LEU A 1 233 ? -8.927 7.067 -5.588 1.00 88.00 233 LEU A O 1
ATOM 1667 N N . LEU A 1 234 ? -9.281 6.149 -3.589 1.00 84.88 234 LEU A N 1
ATOM 1668 C CA . LEU A 1 234 ? -7.866 6.168 -3.198 1.00 84.88 234 LEU A CA 1
ATOM 1669 C C . LEU A 1 234 ? -6.998 5.263 -4.084 1.00 84.88 234 LEU A C 1
ATOM 1671 O O . LEU A 1 234 ? -5.831 5.573 -4.318 1.00 84.88 234 LEU A O 1
ATOM 1675 N N . GLY A 1 235 ? -7.539 4.134 -4.544 1.00 83.12 235 GLY A N 1
ATOM 1676 C CA . GLY A 1 235 ? -6.889 3.247 -5.505 1.00 83.12 235 GLY A CA 1
ATOM 1677 C C . GLY A 1 235 ? -6.729 3.921 -6.864 1.00 83.12 235 GLY A C 1
ATOM 1678 O O . GLY A 1 235 ? -5.622 3.975 -7.387 1.00 83.12 235 GLY A O 1
ATOM 1679 N N . LEU A 1 236 ? -7.805 4.510 -7.384 1.00 84.81 236 LEU A N 1
ATOM 1680 C CA . LEU A 1 236 ? -7.816 5.258 -8.635 1.00 84.81 236 LEU A CA 1
ATOM 1681 C C . LEU A 1 236 ? -6.870 6.456 -8.574 1.00 84.81 236 LEU A C 1
ATOM 1683 O O . LEU A 1 236 ? -6.070 6.629 -9.481 1.00 84.81 236 LEU A O 1
ATOM 1687 N N . THR A 1 237 ? -6.893 7.237 -7.494 1.00 84.31 237 THR A N 1
ATOM 1688 C CA . THR A 1 237 ? -5.960 8.351 -7.298 1.00 84.31 237 THR A CA 1
ATOM 1689 C C . THR A 1 237 ? -4.521 7.859 -7.293 1.00 84.31 237 THR A C 1
ATOM 1691 O O . THR A 1 237 ? -3.679 8.498 -7.909 1.00 84.31 237 THR A O 1
ATOM 1694 N N . ALA A 1 238 ? -4.224 6.718 -6.661 1.00 78.62 238 ALA A N 1
ATOM 1695 C CA . ALA A 1 238 ? -2.884 6.140 -6.717 1.00 78.62 238 ALA A CA 1
ATOM 1696 C C . ALA A 1 238 ? -2.493 5.745 -8.150 1.00 78.62 238 ALA A C 1
ATOM 1698 O O . ALA A 1 238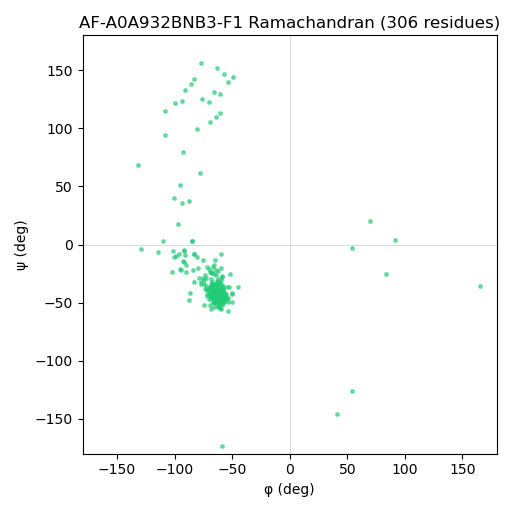 ? -1.386 6.055 -8.574 1.00 78.62 238 ALA A O 1
ATOM 1699 N N . VAL A 1 239 ? -3.393 5.114 -8.907 1.00 78.06 239 VAL A N 1
ATOM 1700 C CA . VAL A 1 239 ? -3.147 4.748 -10.310 1.00 78.06 239 VAL A CA 1
ATOM 1701 C C . VAL A 1 239 ? -2.917 5.989 -11.157 1.00 78.06 239 VAL A C 1
ATOM 1703 O O . VAL A 1 239 ? -1.871 6.087 -11.778 1.00 78.06 239 VAL A O 1
ATOM 1706 N N . LEU A 1 240 ? -3.836 6.957 -11.132 1.00 80.50 240 LEU A N 1
ATOM 1707 C CA . LEU A 1 240 ? -3.718 8.214 -11.874 1.00 80.50 240 LEU A CA 1
ATOM 1708 C C . LEU A 1 240 ? -2.420 8.934 -11.526 1.00 80.50 240 LEU A C 1
ATOM 1710 O O . LEU A 1 240 ? -1.705 9.390 -12.408 1.00 80.50 240 LEU A O 1
ATOM 1714 N N . TYR A 1 241 ? -2.084 8.984 -10.242 1.00 75.31 241 TYR A N 1
ATOM 1715 C CA . TYR A 1 241 ? -0.847 9.574 -9.774 1.00 75.31 241 TYR A CA 1
ATOM 1716 C C . TYR A 1 241 ? 0.389 8.880 -10.361 1.00 75.31 241 TYR A C 1
ATOM 1718 O O . TYR A 1 241 ? 1.249 9.549 -10.926 1.00 75.31 241 TYR A O 1
ATOM 1726 N N . TRP A 1 242 ? 0.465 7.548 -10.307 1.00 70.38 242 TRP A N 1
ATOM 1727 C CA . TRP A 1 242 ? 1.577 6.795 -10.898 1.00 70.38 242 TRP A CA 1
ATOM 1728 C C . TRP A 1 242 ? 1.593 6.859 -12.431 1.00 70.38 242 TRP A C 1
ATOM 1730 O O . TRP A 1 242 ? 2.668 6.932 -13.020 1.00 70.38 242 TRP A O 1
ATOM 1740 N N . SER A 1 243 ? 0.429 6.901 -13.078 1.00 70.12 243 SER A N 1
ATOM 1741 C CA . SER A 1 243 ? 0.287 7.084 -14.526 1.00 70.12 243 SER A CA 1
ATOM 1742 C C . SER A 1 243 ? 0.683 8.482 -14.994 1.00 70.12 243 SER A C 1
ATOM 1744 O O . SER A 1 243 ? 1.040 8.635 -16.153 1.00 70.12 243 SER A O 1
ATOM 1746 N N . LEU A 1 244 ? 0.638 9.494 -14.126 1.00 70.19 244 LEU A N 1
ATOM 1747 C CA . LEU A 1 244 ? 1.103 10.849 -14.428 1.00 70.19 244 LEU A CA 1
ATOM 1748 C C . LEU A 1 244 ? 2.596 11.000 -14.123 1.00 70.19 244 LEU A C 1
ATOM 1750 O O . LEU A 1 244 ? 3.353 11.495 -14.952 1.00 70.19 244 LEU A O 1
ATOM 1754 N N . VAL A 1 245 ? 3.036 10.548 -12.948 1.00 63.91 245 VAL A N 1
ATOM 1755 C CA . VAL A 1 245 ? 4.419 10.736 -12.483 1.00 63.91 245 VAL A CA 1
ATOM 1756 C C . VAL A 1 245 ? 5.397 9.770 -13.162 1.00 63.91 245 VAL A C 1
ATOM 1758 O O . VAL A 1 245 ? 6.541 10.141 -13.410 1.00 63.91 245 VAL A O 1
ATOM 1761 N N . GLY A 1 246 ? 4.959 8.558 -13.515 1.00 61.19 246 GLY A N 1
ATOM 1762 C CA . GLY A 1 246 ? 5.784 7.553 -14.192 1.00 61.19 246 GLY A CA 1
ATOM 1763 C C . GLY A 1 246 ? 6.306 8.014 -15.560 1.00 61.19 246 GLY A C 1
ATOM 1764 O O . GLY A 1 246 ? 7.520 8.031 -15.755 1.00 61.19 246 GLY A O 1
ATOM 1765 N N . PRO A 1 247 ? 5.435 8.451 -16.490 1.00 62.75 247 PRO A N 1
ATOM 1766 C CA . PRO A 1 247 ? 5.863 8.996 -17.776 1.00 62.75 247 PRO A CA 1
ATOM 1767 C C . PRO A 1 247 ? 6.684 10.277 -17.633 1.00 62.75 247 PRO A C 1
ATOM 1769 O O . PRO A 1 247 ? 7.681 10.433 -18.329 1.00 62.75 247 PRO A O 1
ATOM 1772 N N . LEU A 1 248 ? 6.335 11.164 -16.693 1.00 61.03 248 LEU A N 1
ATOM 1773 C CA . LEU A 1 248 ? 7.137 12.361 -16.420 1.00 61.03 248 LEU A CA 1
ATOM 1774 C C . LEU A 1 248 ? 8.572 11.999 -16.013 1.00 61.03 248 LEU A C 1
ATOM 1776 O O . LEU A 1 248 ? 9.512 12.610 -16.509 1.00 61.03 248 LEU A O 1
ATOM 1780 N N . ALA A 1 249 ? 8.757 10.968 -15.184 1.00 57.69 249 ALA A N 1
ATOM 1781 C CA . ALA A 1 249 ? 10.083 10.468 -14.826 1.00 57.69 249 ALA A CA 1
ATOM 1782 C C . ALA A 1 249 ? 10.831 9.814 -16.007 1.00 57.69 249 ALA A C 1
ATOM 1784 O O . ALA A 1 249 ? 12.058 9.780 -15.987 1.00 57.69 249 ALA A O 1
ATOM 1785 N N . ALA A 1 250 ? 10.116 9.322 -17.026 1.00 55.97 250 ALA A N 1
ATOM 1786 C CA . ALA A 1 250 ? 10.694 8.715 -18.228 1.00 55.97 250 ALA A CA 1
ATOM 1787 C C . ALA A 1 250 ? 11.094 9.737 -19.312 1.00 55.97 250 ALA A C 1
ATOM 1789 O O . ALA A 1 250 ? 11.934 9.431 -20.153 1.00 55.97 250 ALA A O 1
ATOM 1790 N N . VAL A 1 251 ? 10.510 10.940 -19.295 1.00 56.03 251 VAL A N 1
ATOM 1791 C CA . VAL A 1 251 ? 10.797 12.018 -20.264 1.00 56.03 251 VAL A CA 1
ATOM 1792 C C . VAL A 1 251 ? 11.946 12.924 -19.796 1.00 56.03 251 VAL A C 1
ATOM 1794 O O . VAL A 1 251 ? 12.547 13.628 -20.606 1.00 56.03 251 VAL A O 1
ATOM 1797 N N . VAL A 1 252 ? 12.297 12.907 -18.504 1.00 57.69 252 VAL A N 1
ATOM 1798 C CA . VAL A 1 252 ? 13.463 13.648 -18.001 1.00 57.69 252 VAL A CA 1
ATOM 1799 C C . VAL A 1 252 ? 14.747 12.980 -18.515 1.00 57.69 252 VAL A C 1
ATOM 1801 O O . VAL A 1 252 ? 14.956 11.797 -18.239 1.00 57.69 252 VAL A O 1
ATOM 1804 N N . PRO A 1 253 ? 15.629 13.707 -19.234 1.00 58.06 253 PRO A N 1
ATOM 1805 C CA . PRO A 1 253 ? 16.885 13.151 -19.725 1.00 58.06 253 PRO A CA 1
ATOM 1806 C C . PRO A 1 253 ? 17.689 12.527 -18.584 1.00 58.06 253 PRO A C 1
ATOM 1808 O O . PRO A 1 253 ? 17.791 13.120 -17.513 1.00 58.06 253 PRO A O 1
ATOM 1811 N N . ALA A 1 254 ? 18.322 11.374 -18.814 1.00 52.38 254 ALA A N 1
ATOM 1812 C CA . ALA A 1 254 ? 19.173 10.736 -17.804 1.00 52.38 254 ALA A CA 1
ATOM 1813 C C . ALA A 1 254 ? 20.332 11.645 -17.343 1.00 52.38 254 ALA A C 1
ATOM 1815 O O . ALA A 1 254 ? 20.757 11.556 -16.198 1.00 52.38 254 ALA A O 1
ATOM 1816 N N . SER A 1 255 ? 20.788 12.572 -18.197 1.00 50.59 255 SER A N 1
ATOM 1817 C CA . SER A 1 255 ? 21.759 13.623 -17.851 1.00 50.59 255 SER A CA 1
ATOM 1818 C C . SER A 1 255 ? 21.219 14.655 -16.850 1.00 50.59 255 SER A C 1
ATOM 1820 O O . SER A 1 255 ? 21.991 15.325 -16.170 1.00 50.59 255 SER A O 1
ATOM 1822 N N . ALA A 1 256 ? 19.898 14.758 -16.706 1.00 59.44 256 ALA A N 1
ATOM 1823 C CA . ALA A 1 256 ? 19.210 15.539 -15.689 1.00 59.44 256 ALA A CA 1
ATOM 1824 C C . ALA A 1 256 ? 18.844 14.655 -14.480 1.00 59.44 256 ALA A C 1
ATOM 1826 O O . ALA A 1 256 ? 17.702 14.664 -14.018 1.00 59.44 256 ALA A O 1
ATOM 1827 N N . VAL A 1 257 ? 19.831 13.921 -13.944 1.00 56.97 257 VAL A N 1
ATOM 1828 C CA . VAL A 1 257 ? 19.731 13.044 -12.753 1.00 56.97 257 VAL A CA 1
ATOM 1829 C C . VAL A 1 257 ? 18.982 13.717 -11.595 1.00 56.97 257 VAL A C 1
ATOM 1831 O O . VAL A 1 257 ? 18.201 13.085 -10.888 1.00 56.97 257 VAL A O 1
ATOM 1834 N N . LEU A 1 258 ? 19.177 15.027 -11.415 1.00 64.69 258 LEU A N 1
ATOM 1835 C CA . LEU A 1 258 ? 18.486 15.798 -10.384 1.00 64.69 258 LEU A CA 1
ATOM 1836 C C . LEU A 1 258 ? 16.970 15.889 -10.640 1.00 64.69 258 LEU A C 1
ATOM 1838 O O . LEU A 1 258 ? 16.178 15.766 -9.711 1.00 64.69 258 LEU A O 1
ATOM 1842 N N . GLY A 1 259 ? 16.555 16.082 -11.894 1.00 65.38 259 GLY A N 1
ATOM 1843 C CA . GLY A 1 259 ? 15.147 16.185 -12.278 1.00 65.38 259 GLY A CA 1
ATOM 1844 C C . GLY A 1 259 ? 14.402 14.860 -12.121 1.00 65.38 259 GLY A C 1
ATOM 1845 O O . GLY A 1 259 ? 13.298 14.840 -11.574 1.00 65.38 259 GLY A O 1
ATOM 1846 N N . SER A 1 260 ? 15.020 13.744 -12.522 1.00 61.69 260 SER A N 1
ATOM 1847 C CA . SER A 1 260 ? 14.441 12.408 -12.342 1.00 61.69 260 SER A CA 1
ATOM 1848 C C . SER A 1 260 ? 14.369 12.032 -10.860 1.00 61.69 260 SER A C 1
ATOM 1850 O O . SER A 1 260 ? 13.341 11.523 -10.408 1.00 61.69 260 SER A O 1
ATOM 1852 N N . ALA A 1 261 ? 15.403 12.356 -10.077 1.00 67.06 261 ALA A N 1
ATOM 1853 C CA . ALA A 1 261 ? 15.408 12.150 -8.634 1.00 67.06 261 ALA A CA 1
ATOM 1854 C C . ALA A 1 261 ? 14.294 12.955 -7.951 1.00 67.06 261 ALA A C 1
ATOM 1856 O O . ALA A 1 261 ? 13.530 12.391 -7.170 1.00 67.06 261 ALA A O 1
ATOM 1857 N N . LEU A 1 262 ? 14.140 14.244 -8.272 1.00 70.75 262 LEU A N 1
ATOM 1858 C CA . LEU A 1 262 ? 13.083 15.092 -7.709 1.00 70.75 262 LEU A CA 1
ATOM 1859 C C . LEU A 1 262 ? 11.682 14.584 -8.066 1.00 70.75 262 LEU A C 1
ATOM 1861 O O . LEU A 1 262 ? 10.820 14.525 -7.188 1.00 70.75 262 LEU A O 1
ATOM 1865 N N . ALA A 1 263 ? 11.459 14.158 -9.312 1.00 69.50 263 ALA A N 1
ATOM 1866 C CA . ALA A 1 263 ? 10.190 13.566 -9.734 1.00 69.50 263 ALA A CA 1
ATOM 1867 C C . ALA A 1 263 ? 9.879 12.271 -8.962 1.00 69.50 263 ALA A C 1
ATOM 1869 O O . ALA A 1 263 ? 8.758 12.088 -8.484 1.00 69.50 263 ALA A O 1
ATOM 1870 N N . GLN A 1 264 ? 10.876 11.402 -8.765 1.00 70.56 264 GLN A N 1
ATOM 1871 C CA . GLN A 1 264 ? 10.733 10.181 -7.967 1.00 70.56 264 GLN A CA 1
ATOM 1872 C C . GLN A 1 264 ? 10.478 10.474 -6.484 1.00 70.56 264 GLN A C 1
ATOM 1874 O O . GLN A 1 264 ? 9.621 9.836 -5.875 1.00 70.56 264 GLN A O 1
ATOM 1879 N N . GLN A 1 265 ? 11.165 11.452 -5.887 1.00 78.69 265 GLN A N 1
ATOM 1880 C CA . GLN A 1 265 ? 10.908 11.840 -4.497 1.00 78.69 265 GLN A CA 1
ATOM 1881 C C . GLN A 1 265 ? 9.498 12.419 -4.343 1.00 78.69 265 GLN A C 1
ATOM 1883 O O . GLN A 1 265 ? 8.776 12.027 -3.425 1.00 78.69 265 GLN A O 1
ATOM 1888 N N . ALA A 1 266 ? 9.060 13.272 -5.276 1.00 75.88 266 ALA A N 1
ATOM 1889 C CA . ALA A 1 266 ? 7.688 13.766 -5.304 1.00 75.88 266 ALA A CA 1
ATOM 1890 C C . ALA A 1 266 ? 6.692 12.596 -5.344 1.00 75.88 266 ALA A C 1
ATOM 1892 O O . ALA A 1 266 ? 5.796 12.574 -4.497 1.00 75.88 266 ALA A O 1
ATOM 1893 N N . ALA A 1 267 ? 6.920 11.603 -6.226 1.00 75.81 267 ALA A N 1
ATOM 1894 C CA . ALA A 1 267 ? 6.160 10.346 -6.345 1.00 75.81 267 ALA A CA 1
ATOM 1895 C C . ALA A 1 267 ? 5.987 9.629 -4.990 1.00 75.81 267 ALA A C 1
ATOM 1897 O O . ALA A 1 267 ? 4.903 9.201 -4.573 1.00 75.81 267 ALA A O 1
ATOM 1898 N N . LEU A 1 268 ? 7.099 9.482 -4.279 1.00 78.12 268 LEU A N 1
ATOM 1899 C CA . LEU A 1 268 ? 7.152 8.767 -3.013 1.00 78.12 268 LEU A CA 1
ATOM 1900 C C . LEU A 1 268 ? 6.439 9.542 -1.897 1.00 78.12 268 LEU A C 1
ATOM 1902 O O . LEU A 1 268 ? 5.740 8.924 -1.089 1.00 78.12 268 LEU A O 1
ATOM 1906 N N . ILE A 1 269 ? 6.542 10.876 -1.878 1.00 83.31 269 ILE A N 1
ATOM 1907 C CA . ILE A 1 269 ? 5.822 11.734 -0.924 1.00 83.31 269 ILE A CA 1
ATOM 1908 C C . ILE A 1 269 ? 4.313 11.574 -1.124 1.00 83.31 269 ILE A C 1
ATOM 1910 O O . ILE A 1 269 ? 3.601 11.235 -0.178 1.00 83.31 269 ILE A O 1
ATOM 1914 N N . GLY A 1 270 ? 3.811 11.740 -2.351 1.00 80.75 270 GLY A N 1
ATOM 1915 C CA . GLY A 1 270 ? 2.376 11.598 -2.624 1.00 80.75 270 GLY A CA 1
ATOM 1916 C C . GLY A 1 270 ? 1.851 10.208 -2.256 1.00 80.75 270 GLY A C 1
ATOM 1917 O O . GLY A 1 270 ? 0.801 10.074 -1.621 1.00 80.75 270 GLY A O 1
ATOM 1918 N N . SER A 1 271 ? 2.633 9.167 -2.550 1.00 81.94 271 SER A N 1
ATOM 1919 C CA . SER A 1 271 ? 2.309 7.785 -2.183 1.00 81.94 271 SER A CA 1
ATOM 1920 C C . SER A 1 271 ? 2.224 7.572 -0.667 1.00 81.94 271 SER A C 1
ATOM 1922 O O . SER A 1 271 ? 1.320 6.873 -0.196 1.00 81.94 271 SER A O 1
ATOM 1924 N N . ALA A 1 272 ? 3.110 8.196 0.115 1.00 85.88 272 ALA A N 1
ATOM 1925 C CA . ALA A 1 272 ? 3.076 8.129 1.575 1.00 85.88 272 ALA A CA 1
ATOM 1926 C C . ALA A 1 272 ? 1.800 8.770 2.148 1.00 85.88 272 ALA A C 1
ATOM 1928 O O . ALA A 1 272 ? 1.179 8.197 3.047 1.00 85.88 272 ALA A O 1
ATOM 1929 N N . TRP A 1 273 ? 1.345 9.896 1.587 1.00 85.69 273 TRP A N 1
ATOM 1930 C CA . TRP A 1 273 ? 0.087 10.540 1.990 1.00 85.69 273 TRP A CA 1
ATOM 1931 C C . TRP A 1 273 ? -1.139 9.698 1.640 1.00 85.69 273 TRP A C 1
ATOM 1933 O O . TRP A 1 273 ? -2.008 9.499 2.489 1.00 85.69 273 TRP A O 1
ATOM 1943 N N . LEU A 1 274 ? -1.202 9.139 0.427 1.00 86.12 274 LEU A N 1
ATOM 1944 C CA . LEU A 1 274 ? -2.293 8.241 0.031 1.00 86.12 274 LEU A CA 1
ATOM 1945 C C . LEU A 1 274 ? -2.368 7.014 0.943 1.00 86.12 274 LEU A C 1
ATOM 1947 O O . LEU A 1 274 ? -3.455 6.586 1.344 1.00 86.12 274 LEU A O 1
ATOM 1951 N N . LYS A 1 275 ? -1.208 6.469 1.320 1.00 89.12 275 LYS A N 1
ATOM 1952 C CA . LYS A 1 275 ? -1.116 5.375 2.285 1.00 89.12 275 LYS A CA 1
ATOM 1953 C C . LYS A 1 275 ? -1.623 5.808 3.660 1.00 89.12 275 LYS A C 1
ATOM 1955 O O . LYS A 1 275 ? -2.441 5.097 4.239 1.00 89.12 275 LYS A O 1
ATOM 1960 N N . LEU A 1 276 ? -1.197 6.968 4.157 1.00 89.06 276 LEU A N 1
ATOM 1961 C CA . LEU A 1 276 ? -1.612 7.497 5.456 1.00 89.06 276 LEU A CA 1
ATOM 1962 C C . LEU A 1 276 ? -3.127 7.743 5.526 1.00 89.06 276 LEU A C 1
ATOM 1964 O O . LEU A 1 276 ? -3.758 7.370 6.513 1.00 89.06 276 LEU A O 1
ATOM 1968 N N . LEU A 1 277 ? -3.731 8.287 4.465 1.00 88.19 277 LEU A N 1
ATOM 1969 C CA . LEU A 1 277 ? -5.184 8.461 4.355 1.00 88.19 277 LEU A CA 1
ATOM 1970 C C . LEU A 1 277 ? -5.928 7.120 4.395 1.00 88.19 277 LEU A C 1
ATOM 1972 O O . LEU A 1 277 ? -6.942 6.996 5.082 1.00 88.19 277 LEU A O 1
ATOM 1976 N N . ARG A 1 278 ? -5.404 6.091 3.719 1.00 89.12 278 ARG A N 1
ATOM 1977 C CA . ARG A 1 278 ? -5.982 4.738 3.759 1.00 89.12 278 ARG A CA 1
ATOM 1978 C C . ARG A 1 278 ? -5.911 4.129 5.161 1.00 89.12 278 ARG A C 1
ATOM 1980 O O . ARG A 1 278 ? -6.882 3.523 5.610 1.00 89.12 278 ARG A O 1
ATOM 1987 N N . LEU A 1 279 ? -4.792 4.326 5.862 1.00 91.12 279 LEU A N 1
ATOM 1988 C CA . LEU A 1 279 ? -4.634 3.905 7.256 1.00 91.12 279 LEU A CA 1
ATOM 1989 C C . LEU A 1 279 ? -5.605 4.631 8.186 1.00 91.12 279 LEU A C 1
ATOM 1991 O O . LEU A 1 279 ? -6.236 3.995 9.024 1.00 91.12 279 LEU A O 1
ATOM 1995 N N . ALA A 1 280 ? -5.759 5.943 8.020 1.00 89.31 280 ALA A N 1
ATOM 1996 C CA . ALA A 1 280 ? -6.688 6.742 8.809 1.00 89.31 280 ALA A CA 1
ATOM 1997 C C . ALA A 1 280 ? -8.137 6.289 8.623 1.00 89.31 280 ALA A C 1
ATOM 1999 O O . ALA A 1 280 ? -8.851 6.118 9.608 1.00 89.31 280 ALA A O 1
ATOM 2000 N N . LEU A 1 281 ? -8.543 6.017 7.380 1.00 88.44 281 LEU A N 1
ATOM 2001 C CA . LEU A 1 281 ? -9.868 5.484 7.080 1.00 88.44 281 LEU 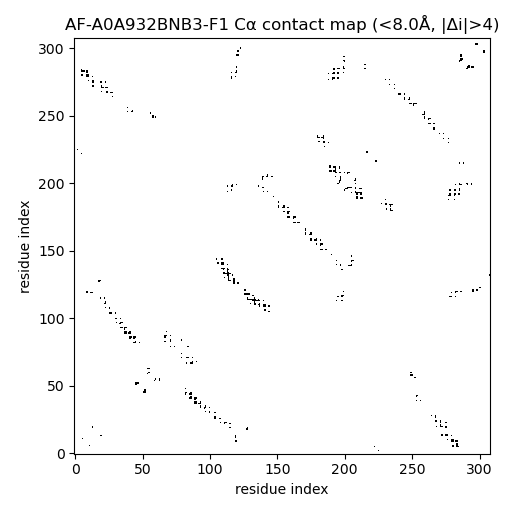A CA 1
ATOM 2002 C C . LEU A 1 281 ? -10.099 4.132 7.770 1.00 88.44 281 LEU A C 1
ATOM 2004 O O . LEU A 1 281 ? -11.134 3.927 8.397 1.00 88.44 281 LEU A O 1
ATOM 2008 N N . ALA A 1 282 ? -9.124 3.2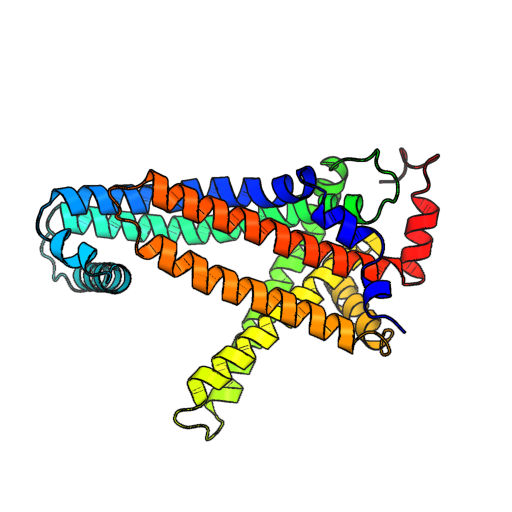21 7.700 1.00 90.75 282 ALA A N 1
ATOM 2009 C CA . ALA A 1 282 ? -9.202 1.929 8.376 1.00 90.75 282 ALA A CA 1
ATOM 2010 C C . ALA A 1 282 ? -9.330 2.081 9.901 1.00 90.75 282 ALA A C 1
ATOM 2012 O O . ALA A 1 282 ? -10.185 1.446 10.518 1.00 90.75 282 ALA A O 1
ATOM 2013 N N . VAL A 1 283 ? -8.516 2.950 10.506 1.00 89.56 283 VAL A N 1
ATOM 2014 C CA . VAL A 1 283 ? -8.565 3.245 11.943 1.00 89.56 283 VAL A CA 1
ATOM 2015 C C . VAL A 1 283 ? -9.931 3.802 12.343 1.00 89.56 283 VAL A C 1
ATOM 2017 O O . VAL A 1 283 ? -10.491 3.337 13.334 1.00 89.56 283 VAL A O 1
ATOM 2020 N N . GLU A 1 284 ? -10.518 4.717 11.572 1.00 86.94 284 GLU A N 1
ATOM 2021 C CA . GLU A 1 284 ? -11.831 5.277 11.912 1.00 86.94 284 GLU A CA 1
ATOM 2022 C C . GLU A 1 284 ? -12.938 4.230 11.906 1.00 86.94 284 GLU A C 1
ATOM 2024 O O . GLU A 1 284 ? -13.721 4.167 12.857 1.00 86.94 284 GLU A O 1
ATOM 2029 N N . VAL A 1 285 ? -12.966 3.350 10.903 1.00 85.94 285 VAL A N 1
ATOM 2030 C CA . VAL A 1 285 ? -13.927 2.235 10.863 1.00 85.94 285 VAL A CA 1
ATOM 2031 C C . VAL A 1 285 ? -13.805 1.371 12.115 1.00 85.94 285 VAL A C 1
ATOM 2033 O O . VAL A 1 285 ? -14.806 0.954 12.699 1.00 85.94 285 VAL A O 1
ATOM 2036 N N . VAL A 1 286 ? -12.574 1.120 12.562 1.00 87.62 286 VAL A N 1
ATOM 2037 C CA . VAL A 1 286 ? -12.323 0.325 13.761 1.00 87.62 286 VAL A CA 1
ATOM 2038 C C . VAL A 1 286 ? -12.759 1.033 15.040 1.00 87.62 286 VAL A C 1
ATOM 2040 O O . VAL A 1 286 ? -13.366 0.405 15.911 1.00 87.62 286 VAL A O 1
ATOM 2043 N N . LEU A 1 287 ? -12.470 2.324 15.170 1.00 84.12 287 LEU A N 1
ATOM 2044 C CA . LEU A 1 287 ? -12.734 3.080 16.393 1.00 84.12 287 LEU A CA 1
ATOM 2045 C C . LEU A 1 287 ? -14.217 3.388 16.612 1.00 84.12 287 LEU A C 1
ATOM 2047 O O . LEU A 1 287 ? -14.641 3.513 17.761 1.00 84.12 287 LEU A O 1
ATOM 2051 N N . HIS A 1 288 ? -15.010 3.461 15.545 1.00 80.62 288 HIS A N 1
ATOM 2052 C CA . HIS A 1 288 ? -16.460 3.639 15.639 1.00 80.62 288 HIS A CA 1
ATOM 2053 C C . HIS A 1 288 ? -17.205 2.359 16.059 1.00 80.62 288 HIS A C 1
ATOM 2055 O O . HIS A 1 288 ? -18.365 2.425 16.474 1.00 80.62 288 HIS A O 1
ATOM 2061 N N . ALA A 1 289 ? -16.545 1.197 16.027 1.00 74.75 289 ALA A N 1
ATOM 2062 C CA . ALA A 1 289 ? -17.108 -0.059 16.510 1.00 74.75 289 ALA A CA 1
ATOM 2063 C C . ALA A 1 289 ? -17.085 -0.157 18.057 1.00 74.75 289 ALA A C 1
ATOM 2065 O O . ALA A 1 289 ? -16.225 0.445 18.709 1.00 74.75 289 ALA A O 1
ATOM 2066 N N . PRO A 1 290 ? -17.957 -0.977 18.687 1.00 68.00 290 PRO A N 1
ATOM 2067 C CA . PRO A 1 290 ? -18.010 -1.129 20.148 1.00 68.00 290 PRO A CA 1
ATOM 2068 C C . PRO A 1 290 ? -16.668 -1.509 20.796 1.00 68.00 290 PRO A C 1
ATOM 2070 O O . PRO A 1 290 ? -16.343 -1.029 21.879 1.00 68.00 290 PRO A O 1
ATOM 2073 N N . ALA A 1 291 ? -15.864 -2.343 20.126 1.00 64.31 291 ALA A N 1
ATOM 2074 C CA . ALA A 1 291 ? -14.532 -2.722 20.596 1.00 64.31 291 ALA A CA 1
ATOM 2075 C C . ALA A 1 291 ? -13.529 -1.554 20.540 1.00 64.31 291 ALA A C 1
ATOM 2077 O O . ALA A 1 291 ? -12.712 -1.405 21.446 1.00 64.31 291 ALA A O 1
ATOM 2078 N N . GLY A 1 292 ? -13.630 -0.698 19.518 1.00 61.22 292 GLY A N 1
ATOM 2079 C CA . GLY A 1 292 ? -12.828 0.518 19.387 1.00 61.22 292 GLY A CA 1
ATOM 2080 C C . GLY A 1 292 ? -13.162 1.577 20.441 1.00 61.22 292 GLY A C 1
ATOM 2081 O O . GLY A 1 292 ? -12.262 2.250 20.943 1.00 61.22 292 GLY A O 1
ATOM 2082 N N . ARG A 1 293 ? -14.429 1.656 20.878 1.00 70.00 293 ARG A N 1
ATOM 2083 C CA . ARG A 1 293 ? -14.836 2.506 22.013 1.00 70.00 293 ARG A CA 1
ATOM 2084 C C . ARG A 1 293 ? -14.131 2.115 23.313 1.00 70.00 293 ARG A C 1
ATOM 2086 O O . ARG A 1 293 ? -13.530 2.974 23.951 1.00 70.00 293 ARG A O 1
ATOM 2093 N N . ARG A 1 294 ? -14.072 0.814 23.626 1.00 71.19 294 ARG A N 1
ATOM 2094 C CA . ARG A 1 294 ? -13.333 0.293 24.797 1.00 71.19 294 ARG A CA 1
ATOM 2095 C C . ARG A 1 294 ? -11.829 0.567 24.736 1.00 71.19 294 ARG A C 1
ATOM 2097 O O . ARG A 1 294 ? -11.169 0.647 25.768 1.00 71.19 294 ARG A O 1
ATOM 2104 N N . TYR A 1 295 ? -11.257 0.643 23.536 1.00 68.44 295 TYR A N 1
ATOM 2105 C CA . TYR A 1 295 ? -9.863 1.046 23.360 1.00 68.44 295 TYR A CA 1
ATOM 2106 C C . TYR A 1 295 ? -9.680 2.540 23.670 1.00 68.44 295 TYR A C 1
ATOM 2108 O O . TYR A 1 295 ? -8.812 2.888 24.467 1.00 68.44 295 TYR A O 1
ATOM 2116 N N . ARG A 1 296 ? -10.545 3.421 23.140 1.00 69.06 296 ARG A N 1
ATOM 2117 C CA . ARG A 1 296 ? -10.524 4.862 23.471 1.00 69.06 296 ARG A CA 1
ATOM 2118 C C . ARG A 1 296 ? -10.702 5.126 24.967 1.00 69.06 296 ARG A C 1
ATOM 2120 O O . ARG A 1 296 ? -10.062 6.024 25.498 1.00 69.06 296 ARG A O 1
ATOM 2127 N N . GLU A 1 297 ? -11.552 4.351 25.636 1.00 71.50 297 GLU A N 1
ATOM 2128 C CA . GLU A 1 297 ? -11.767 4.442 27.085 1.00 71.50 297 GLU A CA 1
ATOM 2129 C C . GLU A 1 297 ? -10.504 4.081 27.878 1.00 71.50 297 GLU A C 1
ATOM 2131 O O . GLU A 1 297 ? -10.148 4.807 28.800 1.00 71.50 297 GLU A O 1
ATOM 2136 N N . ARG A 1 298 ? -9.783 3.024 27.474 1.00 69.94 298 ARG A N 1
ATOM 2137 C CA . ARG A 1 298 ? -8.539 2.579 28.131 1.00 69.94 298 ARG A CA 1
ATOM 2138 C C . ARG A 1 298 ? -7.336 3.483 27.887 1.00 69.94 298 ARG A C 1
ATOM 2140 O O . ARG A 1 298 ? -6.441 3.540 28.718 1.00 69.94 298 ARG A O 1
ATOM 2147 N N . VAL A 1 299 ? -7.293 4.173 26.751 1.00 65.00 299 VAL A N 1
ATOM 2148 C CA . VAL A 1 299 ? -6.157 5.030 26.365 1.00 65.00 299 VAL A CA 1
ATOM 2149 C C . VAL A 1 299 ? -6.416 6.508 26.713 1.00 65.00 299 VAL A C 1
ATOM 2151 O O . VAL A 1 299 ? -5.737 7.403 26.205 1.00 65.00 299 VAL A O 1
ATOM 2154 N N . ARG A 1 300 ? -7.379 6.802 27.604 1.00 56.91 300 ARG A N 1
ATOM 2155 C CA . ARG A 1 300 ? -7.624 8.174 28.079 1.00 56.91 300 ARG A CA 1
ATOM 2156 C C . ARG A 1 300 ? -6.356 8.790 28.705 1.00 56.91 300 ARG A C 1
ATOM 2158 O O . ARG A 1 300 ? -5.531 8.078 29.284 1.00 56.91 300 ARG A O 1
ATOM 2165 N N . PRO A 1 301 ? -6.161 10.115 28.565 1.00 47.47 301 PRO A N 1
ATOM 2166 C CA . PRO A 1 301 ? -4.981 10.786 29.087 1.00 47.47 301 PRO A CA 1
ATOM 2167 C C . PRO A 1 301 ? -5.058 10.791 30.618 1.00 47.47 301 PRO A C 1
ATOM 2169 O O . PRO A 1 301 ? -5.868 11.512 31.187 1.00 47.47 301 PRO A O 1
ATOM 2172 N N . GLY A 1 302 ? -4.254 9.939 31.259 1.00 49.31 302 GLY A N 1
ATOM 2173 C CA . GLY A 1 302 ? -4.173 9.839 32.719 1.00 49.31 302 GLY A CA 1
ATOM 2174 C C . GLY A 1 302 ? -3.464 8.584 33.238 1.00 49.31 302 GLY A C 1
ATOM 2175 O O . GLY A 1 302 ? -2.719 8.686 34.200 1.00 49.31 302 GLY A O 1
ATOM 2176 N N . GLU A 1 303 ? -3.611 7.422 32.583 1.00 45.44 303 GLU A N 1
ATOM 2177 C CA . GLU A 1 303 ? -3.240 6.134 33.227 1.00 45.44 303 GLU A CA 1
ATOM 2178 C C . GLU A 1 303 ? -2.310 5.209 32.405 1.00 45.44 303 GLU A C 1
ATOM 2180 O O . GLU A 1 303 ? -1.872 4.160 32.868 1.00 45.44 303 GLU A O 1
ATOM 2185 N N . GLY A 1 304 ? -1.965 5.565 31.168 1.00 44.91 304 GLY A N 1
ATOM 2186 C CA . GLY A 1 304 ? -1.464 4.590 30.187 1.00 44.91 304 GLY A CA 1
ATOM 2187 C C . GLY A 1 304 ? 0.053 4.398 30.054 1.00 44.91 304 GLY A C 1
ATOM 2188 O O . GLY A 1 304 ? 0.497 4.219 28.923 1.00 44.91 304 GLY A O 1
ATOM 2189 N N . ALA A 1 305 ? 0.850 4.465 31.125 1.00 42.44 305 ALA A N 1
ATOM 2190 C CA . ALA A 1 305 ? 2.287 4.135 31.054 1.00 42.44 305 ALA A CA 1
ATOM 2191 C C . ALA A 1 305 ? 2.610 2.666 31.402 1.00 42.44 305 ALA A C 1
ATOM 2193 O O . ALA A 1 305 ? 3.704 2.207 31.095 1.00 42.44 305 ALA A O 1
ATOM 2194 N N . ALA A 1 306 ? 1.677 1.916 32.001 1.00 41.31 306 ALA A N 1
ATOM 2195 C CA . ALA A 1 306 ? 1.984 0.604 32.587 1.00 41.31 306 ALA A CA 1
ATOM 2196 C C . ALA A 1 306 ? 1.393 -0.615 31.854 1.00 41.31 306 ALA A C 1
ATOM 2198 O O . ALA A 1 306 ? 1.557 -1.736 32.325 1.00 41.31 306 ALA A O 1
ATOM 2199 N N . VAL A 1 307 ? 0.695 -0.441 30.724 1.00 45.00 307 VAL A N 1
ATOM 2200 C CA . VAL A 1 307 ? 0.013 -1.564 30.050 1.00 45.00 307 VAL A CA 1
ATOM 2201 C C . VAL A 1 307 ? 0.323 -1.595 28.556 1.00 45.00 307 VAL A C 1
ATOM 2203 O O . VAL A 1 307 ? -0.561 -1.337 27.744 1.00 45.00 307 VAL A O 1
ATOM 2206 N N . LEU A 1 308 ? 1.567 -1.908 28.189 1.00 44.84 308 LEU A N 1
ATOM 2207 C CA . LEU A 1 308 ? 1.921 -2.526 26.903 1.00 44.84 308 LEU A CA 1
ATOM 2208 C C . LEU A 1 308 ? 3.160 -3.408 27.051 1.00 44.84 308 LEU A C 1
ATOM 2210 O O . LEU A 1 308 ? 4.166 -2.904 27.593 1.00 44.84 308 LEU A O 1
#

Radius of gyration: 22.55 Å; Cα contacts (8 Å, |Δi|>4): 308; chains: 1; bounding box: 59×35×63 Å

Mean predicted aligned error: 10.44 Å

Foldseek 3Di:
DDLVVLLPPLLVCLLVPPLLLCLLQVLLLVLCCVLCVLQLVLVVLLCVVPPCLVVLLVLPVVVVLVVLCVCVVPPDPDDPDPSSVSNNVSVVSSVVSVVVSVVVSLLSCLLQLQQLLVVSLAPDPPDGRDNVRSNVRRVLSSVLSVVLVVVLVVVLVVLLVVLVPDPQVVCSVVSSVVSNLLSVLVSVLLSLLLSLCVRLVVDSHSVVSSVVSVVLLVVVVVCNVSSSVLSSVLSVCLVVLCVVLVSQLSNPRSVPVVSNSVSVSVNSSVVSSSVSSSNSSSNSSVLPDPSVVVSNVVSPPDDPPPDD

Solvent-accessible surface area (backbone atoms only — not comparable to full-atom values): 16262 Å² total; per-residue (Å²): 135,65,79,73,68,66,45,64,68,26,32,64,44,42,78,68,36,60,71,58,31,44,65,59,24,52,61,50,53,54,37,49,49,64,25,44,48,48,38,53,54,26,49,51,57,38,42,74,66,66,69,51,43,71,54,46,72,72,64,43,53,70,57,52,53,49,51,49,52,49,49,65,73,63,52,79,90,58,85,64,58,69,57,61,46,46,34,47,52,22,49,52,50,23,51,52,37,40,54,50,34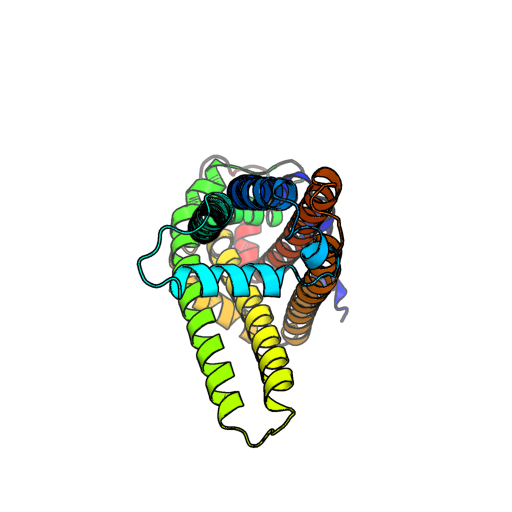,54,52,52,44,52,52,50,47,25,30,45,47,37,14,46,51,50,43,53,65,49,89,60,93,84,57,69,82,40,67,69,56,6,59,75,32,19,65,42,37,41,53,36,47,54,55,46,51,53,52,51,52,51,51,44,54,49,52,45,54,57,42,70,74,48,96,46,71,90,47,38,62,62,50,38,51,54,50,46,50,50,48,52,18,48,49,50,45,48,51,37,25,16,51,32,28,27,68,54,62,70,40,72,48,41,70,60,14,44,52,48,33,52,51,50,48,65,71,36,56,95,49,37,64,61,51,52,50,50,28,44,49,55,35,48,50,51,48,54,47,49,65,53,48,52,55,56,40,60,70,43,55,79,92,41,52,66,58,32,49,50,46,51,51,52,51,44,49,55,50,20,48,56,49,40,42,49,45,19,49,20,37,41,62,44,42,75,35,77,63,19,44,58,40,53,64,66,63,42,95,86,72,71,87,81,82,131